Protein AF-A0A356ZB79-F1 (afdb_monomer)

pLDDT: mean 89.71, std 12.2, range [53.72, 98.69]

Nearest PDB structures (foldseek):
  2pic-assembly1_A  TM=6.737E-01  e=3.580E-04  Escherichia coli K-12
  2gae-assembly1_A  TM=6.331E-01  e=2.681E-04  Escherichia coli
  2ae0-assembly1_X  TM=6.181E-01  e=2.841E-04  Escherichia coli
  2pi8-assembly1_C  TM=6.907E-01  e=2.414E-03  Escherichia coli K-12
  2pi8-assembly1_D  TM=6.199E-01  e=5.426E-03  Escherichia coli K-12

Solvent-accessible surface area (backbone atoms only — not comparable to full-atom values): 10110 Å² total; per-residue (Å²): 116,71,71,60,54,55,52,53,50,52,53,53,52,52,53,51,52,51,52,52,52,50,53,51,48,54,58,62,74,64,55,75,77,77,76,76,76,80,72,77,79,79,82,64,91,68,79,86,78,54,63,44,78,47,75,52,68,67,18,43,35,38,47,41,63,43,56,82,86,54,79,58,32,56,67,72,42,79,85,52,80,50,28,23,24,27,31,21,59,39,35,46,90,79,74,32,43,61,76,43,33,62,62,53,71,70,42,52,42,37,38,80,63,62,45,81,51,98,92,37,76,40,45,56,35,31,30,38,31,47,40,62,49,65,54,74,87,46,71,93,23,83,72,30,36,34,35,41,56,44,57,54,43,75,66,36,49,52,50,25,59,70,64,41,73,45,75,44,40,37,32,38,72,45,76,66,126

Sequence (177 aa):
MLRRYVNSIAVVVISMLLVLGFILYLYYATQPSRKPAPSPPKQTGQKLNWYMQFSTKQQKSTAYTEEPGAPLAANGKPYYIGGVAVHPRIPLQDGGKATIPILPFGTIIYLDKPIPVQGRELSSMTVIDTGDVNYGLWPSHPYWFDIYWGSSNYYNNQAARSYGSHLVNYHWYEPWN

Radius of gyration: 30.5 Å; Cα contacts (8 Å, |Δi|>4): 296; chains: 1; bounding box: 64×36×96 Å

Structure (mmCIF, N/CA/C/O backbone):
data_AF-A0A356ZB79-F1
#
_entry.id   AF-A0A356ZB79-F1
#
loop_
_atom_site.group_PDB
_atom_site.id
_atom_site.type_symbol
_atom_site.label_atom_id
_atom_site.label_alt_id
_atom_site.label_comp_id
_atom_site.label_asym_id
_atom_site.label_entity_id
_atom_site.label_seq_id
_atom_site.pdbx_PDB_ins_code
_atom_site.Cartn_x
_atom_site.Cartn_y
_atom_site.Cartn_z
_atom_site.occupancy
_atom_site.B_iso_or_equiv
_atom_site.auth_seq_id
_atom_site.auth_comp_id
_atom_site.auth_asym_id
_atom_site.auth_atom_id
_atom_site.pdbx_PDB_model_num
ATOM 1 N N . MET A 1 1 ? -47.553 8.600 76.537 1.00 56.56 1 MET A N 1
ATOM 2 C CA . MET A 1 1 ? -46.694 7.806 75.623 1.00 56.56 1 MET A CA 1
ATOM 3 C C . MET A 1 1 ? -47.056 7.973 74.147 1.00 56.56 1 MET A C 1
ATOM 5 O O . MET A 1 1 ? -46.147 8.179 73.356 1.00 56.56 1 MET A O 1
ATOM 9 N N . LEU A 1 2 ? -48.342 7.970 73.772 1.00 56.03 2 LEU A N 1
ATOM 10 C CA . LEU A 1 2 ? -48.808 8.012 72.373 1.00 56.03 2 LEU A CA 1
ATOM 11 C C . LEU A 1 2 ? -48.260 9.188 71.527 1.00 56.03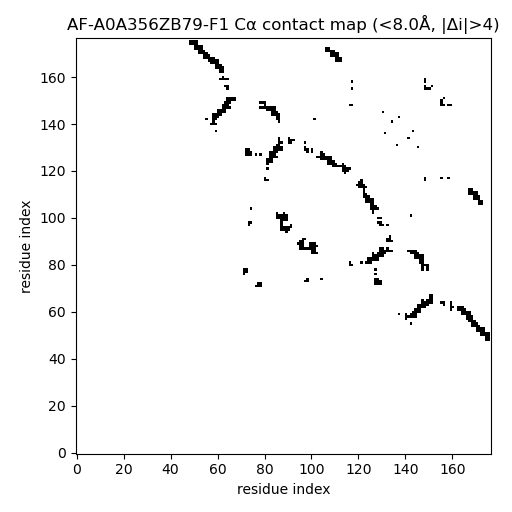 2 LEU A C 1
ATOM 13 O O . LEU A 1 2 ? -47.824 8.995 70.399 1.00 56.03 2 LEU A O 1
ATOM 17 N N . ARG A 1 3 ? -48.182 10.401 72.096 1.00 54.31 3 ARG A N 1
ATOM 18 C CA . ARG A 1 3 ? -47.725 11.622 71.395 1.00 54.31 3 ARG A CA 1
ATOM 19 C C . ARG A 1 3 ? -46.240 11.601 70.989 1.00 54.31 3 ARG A C 1
ATOM 21 O O . ARG A 1 3 ? -45.872 12.220 70.000 1.00 54.31 3 ARG A O 1
ATOM 28 N N . ARG A 1 4 ? -45.389 10.878 71.733 1.00 56.34 4 ARG A N 1
ATOM 29 C CA . ARG A 1 4 ? -43.960 10.720 71.396 1.00 56.34 4 ARG A CA 1
ATOM 30 C C . ARG A 1 4 ? -43.770 9.759 70.220 1.00 56.34 4 ARG A C 1
ATOM 32 O O . ARG A 1 4 ? -42.980 10.058 69.339 1.00 56.34 4 ARG A O 1
ATOM 39 N N . TYR A 1 5 ? -44.556 8.682 70.166 1.00 60.12 5 TYR A N 1
ATOM 40 C CA . TYR A 1 5 ? -44.547 7.729 69.050 1.00 60.12 5 TYR A CA 1
ATOM 41 C C . TYR A 1 5 ? -45.020 8.357 67.734 1.00 60.12 5 TYR A C 1
ATOM 43 O O . TYR A 1 5 ? -44.391 8.145 66.702 1.00 60.12 5 TYR A O 1
ATOM 51 N N . VAL A 1 6 ? -46.068 9.187 67.769 1.00 63.91 6 VAL A N 1
ATOM 52 C CA . VAL A 1 6 ? -46.561 9.899 66.574 1.00 63.91 6 VAL A CA 1
ATOM 53 C C . VAL A 1 6 ? -45.510 10.875 66.031 1.00 63.91 6 VAL A C 1
ATOM 55 O O . VAL A 1 6 ? -45.279 10.913 64.825 1.00 63.91 6 VAL A O 1
ATOM 58 N N . ASN A 1 7 ? -44.810 11.599 66.909 1.00 66.88 7 ASN A N 1
ATOM 59 C CA . ASN A 1 7 ? -43.736 12.505 66.497 1.00 66.88 7 ASN A CA 1
ATOM 60 C C . ASN A 1 7 ? -42.534 11.746 65.909 1.00 66.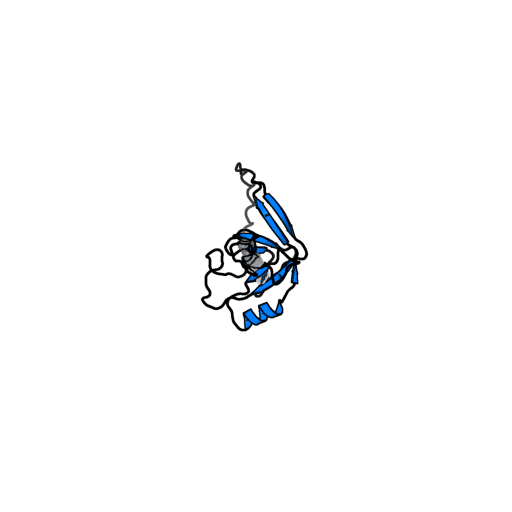88 7 ASN A C 1
ATOM 62 O O . ASN A 1 7 ? -41.962 12.192 64.919 1.00 66.88 7 ASN A O 1
ATOM 66 N N . SER A 1 8 ? -42.174 10.587 66.468 1.00 70.31 8 SER A N 1
ATOM 67 C CA . SER A 1 8 ? -41.103 9.742 65.924 1.00 70.31 8 SER A CA 1
ATOM 68 C C . SER A 1 8 ? -41.454 9.169 64.548 1.00 70.31 8 SER A C 1
ATOM 70 O O . SER A 1 8 ? -40.607 9.176 63.660 1.00 70.31 8 SER A O 1
ATOM 72 N N . ILE A 1 9 ? -42.702 8.740 64.336 1.00 78.44 9 ILE A N 1
ATOM 73 C CA . ILE A 1 9 ? -43.172 8.253 63.029 1.00 78.44 9 ILE A CA 1
ATOM 74 C C . ILE A 1 9 ? -43.166 9.389 61.998 1.00 78.44 9 ILE A C 1
ATOM 76 O O . ILE A 1 9 ? -42.679 9.200 60.886 1.00 78.44 9 ILE A O 1
ATOM 80 N N . ALA A 1 10 ? -43.633 10.583 62.372 1.00 78.94 10 ALA A N 1
ATOM 81 C CA . ALA A 1 10 ? -43.636 11.743 61.484 1.00 78.94 10 ALA A CA 1
ATOM 82 C C . ALA A 1 10 ? -42.220 12.136 61.030 1.00 78.94 10 ALA A C 1
ATOM 84 O O . ALA A 1 10 ? -42.006 12.398 59.848 1.00 78.94 10 ALA A O 1
ATOM 85 N N . VAL A 1 11 ? -41.238 12.116 61.939 1.00 82.88 11 VAL A N 1
ATOM 86 C CA . VAL A 1 11 ? -39.835 12.409 61.602 1.00 82.88 11 VAL A CA 1
ATOM 87 C C . VAL A 1 11 ? -39.273 11.371 60.630 1.00 82.88 11 VAL A C 1
ATOM 89 O O . VAL A 1 11 ? -38.668 11.752 59.633 1.00 82.88 11 VAL A O 1
ATOM 92 N N . VAL A 1 12 ? -39.528 10.078 60.855 1.00 87.50 12 VAL A N 1
ATOM 93 C CA . VAL A 1 12 ? -39.052 9.003 59.965 1.00 87.50 12 VAL A CA 1
ATOM 94 C C . VAL A 1 12 ? -39.645 9.133 58.559 1.00 87.50 12 VAL A C 1
ATOM 96 O O . VAL A 1 12 ? -38.916 9.014 57.574 1.00 87.50 12 VAL A O 1
ATOM 99 N N . VAL A 1 13 ? -40.941 9.439 58.449 1.00 88.81 13 VAL A N 1
ATOM 100 C CA . VAL A 1 13 ? -41.611 9.634 57.153 1.00 88.81 13 VAL A CA 1
ATOM 101 C C . VAL A 1 13 ? -41.040 10.845 56.411 1.00 88.81 13 VAL A C 1
ATOM 103 O O . VAL A 1 13 ? -40.750 10.751 55.220 1.00 88.81 13 VAL A O 1
ATOM 106 N N . ILE A 1 14 ? -40.812 11.963 57.105 1.00 90.88 14 ILE A N 1
ATOM 107 C CA . ILE A 1 14 ? -40.214 13.163 56.503 1.00 90.88 14 ILE A CA 1
ATOM 108 C C . ILE A 1 14 ? -38.785 12.875 56.027 1.00 90.88 14 ILE A C 1
ATOM 110 O O . ILE A 1 14 ? -38.428 13.237 54.906 1.00 90.88 14 ILE A O 1
ATOM 114 N N . SER A 1 15 ? -37.977 12.175 56.827 1.00 86.62 15 SER A N 1
ATOM 115 C CA . SER A 1 15 ? -36.622 11.778 56.433 1.00 86.62 15 SER A CA 1
ATOM 116 C C . SER A 1 15 ? -36.621 10.871 55.200 1.00 86.62 15 SER A C 1
ATOM 118 O O . SER A 1 15 ? -35.813 11.081 54.297 1.00 86.62 15 SER A O 1
ATOM 120 N N . MET A 1 16 ? -37.548 9.911 55.109 1.00 90.81 16 MET A N 1
ATOM 121 C CA . MET A 1 16 ? -37.680 9.046 53.931 1.00 90.81 16 MET A CA 1
ATOM 122 C C . MET A 1 16 ? -38.047 9.830 52.667 1.00 90.81 16 MET A C 1
ATOM 124 O O . MET A 1 16 ? -37.469 9.584 51.608 1.00 90.81 16 MET A O 1
ATOM 128 N N . LEU A 1 17 ? -38.957 10.802 52.768 1.00 93.19 17 LEU A N 1
ATOM 129 C CA . LEU A 1 17 ? -39.346 11.646 51.635 1.00 93.19 17 LEU A CA 1
ATOM 130 C C . LEU A 1 17 ? -38.197 12.538 51.153 1.00 93.19 17 LEU A C 1
ATOM 132 O O . LEU A 1 17 ? -38.015 12.699 49.947 1.00 93.19 17 LEU A O 1
ATOM 136 N N . LEU A 1 18 ? -37.388 13.073 52.072 1.00 92.69 18 LEU A N 1
ATOM 137 C CA . LEU A 1 18 ? -36.213 13.876 51.725 1.00 92.69 18 LEU A CA 1
ATOM 138 C C . LEU A 1 18 ? -35.140 13.044 51.014 1.00 92.69 18 LEU A C 1
ATOM 140 O O . LEU A 1 18 ? -34.590 13.488 50.007 1.00 92.69 18 LEU A O 1
ATOM 144 N N . VAL A 1 19 ? -34.883 11.821 51.486 1.00 93.81 19 VAL A N 1
ATOM 145 C CA . VAL A 1 19 ? -33.938 10.900 50.835 1.00 93.81 19 VAL A CA 1
ATOM 146 C C . VAL A 1 19 ? -34.436 10.508 49.444 1.00 93.81 19 VAL A C 1
ATOM 148 O O . VAL A 1 19 ? -33.666 10.552 48.486 1.00 93.81 19 VAL A O 1
ATOM 151 N N . LEU A 1 20 ? -35.725 10.191 49.299 1.00 93.69 20 LEU A N 1
ATOM 152 C CA . LEU A 1 20 ? -36.314 9.857 48.002 1.00 93.69 20 LEU A CA 1
ATOM 153 C C . LEU A 1 20 ? -36.236 11.036 47.021 1.00 93.69 20 LEU A C 1
ATOM 155 O O . LEU A 1 20 ? -35.853 10.852 45.866 1.00 93.69 20 LEU A O 1
ATOM 159 N N . GLY A 1 21 ? -36.546 12.249 47.486 1.00 93.25 21 GLY A N 1
ATOM 160 C CA . GLY A 1 21 ? -36.436 13.467 46.685 1.00 93.25 21 GLY A CA 1
ATOM 161 C C . GLY A 1 21 ? -35.004 13.732 46.218 1.00 93.25 21 GLY A C 1
ATOM 162 O O . GLY A 1 21 ? -34.787 14.073 45.056 1.00 93.25 21 GLY A O 1
ATOM 163 N N . PHE A 1 22 ? -34.018 13.503 47.088 1.00 91.25 22 PHE A N 1
ATOM 164 C CA . PHE A 1 22 ? -32.606 13.666 46.749 1.00 91.25 22 PHE A CA 1
ATOM 165 C C . PHE A 1 22 ? -32.123 12.632 45.719 1.00 91.25 22 PHE A C 1
ATOM 167 O O . PHE A 1 22 ? -31.433 12.991 44.765 1.00 91.25 22 PHE A O 1
ATOM 174 N N . ILE A 1 23 ? -32.540 11.368 45.846 1.00 90.56 23 ILE A N 1
ATOM 175 C CA . ILE A 1 23 ? -32.226 10.311 44.868 1.00 90.56 23 ILE A CA 1
ATOM 176 C C . ILE A 1 23 ? -32.828 10.641 43.496 1.00 90.56 23 ILE A C 1
ATOM 178 O O . ILE A 1 23 ? -32.144 10.522 42.479 1.00 90.56 23 ILE A O 1
ATOM 182 N N . LEU A 1 24 ? -34.082 11.100 43.457 1.00 89.25 24 LEU A N 1
ATOM 183 C CA . LEU A 1 24 ? -34.737 11.508 42.212 1.00 89.25 24 LEU A CA 1
ATOM 184 C C . LEU A 1 24 ? -34.029 12.703 41.566 1.00 89.25 24 LEU A C 1
ATOM 186 O O . LEU A 1 24 ? -33.800 12.694 40.359 1.00 89.25 24 LEU A O 1
ATOM 190 N N . TYR A 1 25 ? -33.625 13.697 42.357 1.00 87.62 25 TYR A N 1
ATOM 191 C CA . TYR A 1 25 ? -32.863 14.840 41.860 1.00 87.62 25 TYR A CA 1
ATOM 192 C C . TYR A 1 25 ? -31.546 14.409 41.197 1.00 87.62 25 TYR A C 1
ATOM 194 O O . TYR A 1 25 ? -31.270 14.813 40.068 1.00 87.62 25 TYR A O 1
ATOM 202 N N . LEU A 1 26 ? -30.770 13.537 41.848 1.00 87.50 26 LEU A N 1
ATOM 203 C CA . LEU A 1 26 ? -29.526 13.010 41.279 1.00 87.50 26 LEU A CA 1
ATOM 204 C C . LEU A 1 26 ? -29.769 12.198 40.001 1.00 87.50 26 LEU A C 1
ATOM 206 O O . LEU A 1 26 ? -28.999 12.313 39.047 1.00 87.50 26 LEU A O 1
ATOM 210 N N . TYR A 1 27 ? -30.852 11.420 39.951 1.00 84.25 27 TYR A N 1
ATOM 211 C CA . TYR A 1 27 ? -31.222 10.646 38.767 1.00 84.25 27 TYR A CA 1
ATOM 212 C C . TYR A 1 27 ? -31.543 11.542 37.563 1.00 84.25 27 TYR A C 1
ATOM 214 O O . TYR A 1 27 ? -31.092 11.263 36.455 1.00 84.25 27 TYR A O 1
ATOM 222 N N . TYR A 1 28 ? -32.276 12.641 37.762 1.00 81.12 28 TYR A N 1
ATOM 223 C CA . TYR A 1 28 ? -32.610 13.565 36.674 1.00 81.12 28 TYR A CA 1
ATOM 224 C C . TYR A 1 28 ? -31.450 14.490 36.285 1.00 81.12 28 TYR A C 1
ATOM 226 O O . TYR A 1 28 ? -31.283 14.774 35.102 1.00 81.12 28 TYR A O 1
ATOM 234 N N . ALA A 1 29 ? -30.623 14.924 37.241 1.00 76.00 29 ALA A N 1
ATOM 235 C CA . ALA A 1 29 ? -29.483 15.806 36.978 1.00 76.00 29 ALA A CA 1
ATOM 236 C C . ALA A 1 29 ? -28.340 15.115 36.211 1.00 76.00 29 ALA A C 1
ATOM 238 O O . ALA A 1 29 ? -27.537 15.786 35.569 1.00 76.00 29 ALA A O 1
ATOM 239 N N . THR A 1 30 ? -28.264 13.782 36.267 1.00 72.62 30 THR A N 1
ATOM 240 C CA . THR A 1 30 ? -27.223 12.985 35.595 1.00 72.62 30 THR A CA 1
ATOM 241 C C . THR A 1 30 ? -27.664 12.399 34.256 1.00 72.62 30 THR A C 1
ATOM 243 O O . THR A 1 30 ? -26.865 11.739 33.592 1.00 72.62 30 THR A O 1
ATOM 246 N N . GLN A 1 31 ? -28.903 12.653 33.818 1.00 68.38 31 GLN A N 1
ATOM 247 C CA . GLN A 1 31 ? -29.342 12.259 32.481 1.00 68.38 31 GLN A CA 1
ATOM 248 C C . GLN A 1 31 ? -28.512 13.034 31.445 1.00 68.38 31 GLN A C 1
ATOM 250 O O . GLN A 1 31 ? -28.575 14.266 31.410 1.00 68.38 31 GLN A O 1
ATOM 255 N N . PRO A 1 32 ? -27.729 12.354 30.590 1.00 64.94 32 PRO A N 1
ATOM 256 C CA . PRO A 1 32 ? -26.994 13.027 29.533 1.00 64.94 32 PRO A CA 1
ATOM 257 C C . PRO A 1 32 ? -27.994 13.732 28.615 1.00 64.94 32 PRO A C 1
ATOM 259 O O . PRO A 1 32 ? -28.957 13.118 28.149 1.00 64.94 32 PRO A O 1
ATOM 262 N N . SER A 1 33 ? -27.772 15.025 28.359 1.00 67.94 33 SER A N 1
ATOM 263 C CA . SER A 1 33 ? -28.582 15.806 27.422 1.00 67.94 33 SER A CA 1
ATOM 264 C C . SER A 1 33 ? -28.785 15.014 26.133 1.00 67.94 33 SER A C 1
ATOM 266 O O . SER A 1 33 ? -27.818 14.556 25.516 1.00 67.94 33 SER A O 1
ATOM 268 N N . ARG A 1 34 ? -30.050 14.827 25.730 1.00 62.34 34 ARG A N 1
ATOM 269 C CA . ARG A 1 34 ? -30.383 14.161 24.467 1.00 62.34 34 ARG A CA 1
ATOM 270 C C . ARG A 1 34 ? -29.610 14.855 23.351 1.00 62.34 34 ARG A C 1
ATOM 272 O O . ARG A 1 34 ? -29.711 16.073 23.205 1.00 62.34 34 ARG A O 1
ATOM 279 N N . LYS A 1 35 ? -28.828 14.082 22.587 1.00 53.72 35 LYS A N 1
ATOM 280 C CA . LYS A 1 35 ? -28.150 14.598 21.394 1.00 53.72 35 LYS A CA 1
ATOM 281 C C . LYS A 1 35 ? -29.200 15.318 20.536 1.00 53.72 35 LYS A C 1
ATOM 283 O O . LYS A 1 35 ? -30.273 14.739 20.333 1.00 53.72 35 LYS A O 1
ATOM 288 N N . PRO A 1 36 ? -28.937 16.553 20.073 1.00 68.69 36 PRO A N 1
ATOM 289 C CA . PRO A 1 36 ? -29.843 17.241 19.167 1.00 68.69 36 PRO A CA 1
ATOM 290 C C . PRO A 1 36 ? -30.175 16.321 17.995 1.00 68.69 36 PRO A C 1
ATOM 292 O O . PRO A 1 36 ? -29.292 15.614 17.498 1.00 68.69 36 PRO A O 1
ATOM 295 N N . ALA A 1 37 ? -31.440 16.310 17.575 1.00 73.88 37 ALA A N 1
ATOM 296 C CA . ALA A 1 37 ? -31.813 15.612 16.356 1.00 73.88 37 ALA A CA 1
ATOM 297 C C . ALA A 1 37 ? -30.934 16.137 15.205 1.00 73.88 37 ALA A C 1
ATOM 299 O O . ALA A 1 37 ? -30.719 17.352 15.129 1.00 73.88 37 ALA A O 1
ATOM 300 N N . PRO A 1 38 ? -30.388 15.261 14.344 1.00 66.38 38 PRO A N 1
ATOM 301 C CA . PRO A 1 38 ? -29.609 15.711 13.206 1.00 66.38 38 PRO A CA 1
ATOM 302 C C . PRO A 1 38 ? -30.474 16.641 12.358 1.00 66.38 38 PRO A C 1
ATOM 304 O O . PRO A 1 38 ? -31.563 16.264 11.924 1.00 66.38 38 PRO A O 1
ATOM 307 N N . SER A 1 39 ? -30.004 17.873 12.160 1.00 67.00 39 SER A N 1
ATOM 308 C CA . SER A 1 39 ? -30.642 18.813 11.245 1.00 67.00 39 SER A CA 1
ATOM 309 C C . SER A 1 39 ? -30.756 18.159 9.864 1.00 67.00 39 SER A C 1
ATOM 311 O O . SER A 1 39 ? -29.792 17.515 9.435 1.00 67.00 39 SER A O 1
ATOM 313 N N . PRO A 1 40 ? -31.886 18.313 9.147 1.00 68.31 40 PRO A N 1
ATOM 314 C CA . PRO A 1 40 ? -31.985 17.827 7.779 1.00 68.31 40 PRO A CA 1
ATOM 315 C C . PRO A 1 40 ? -30.828 18.416 6.958 1.00 68.31 40 PRO A C 1
ATOM 317 O O . PRO A 1 40 ? -30.520 19.605 7.115 1.00 68.31 40 PRO A O 1
ATOM 320 N N . PRO A 1 41 ? -30.141 17.601 6.138 1.00 61.41 41 PRO A N 1
ATOM 321 C CA . PRO A 1 41 ? -28.993 18.067 5.380 1.00 61.41 41 PRO A CA 1
ATOM 322 C C . PRO A 1 41 ? -29.421 19.262 4.532 1.00 61.41 41 PRO A C 1
ATOM 324 O O . PRO A 1 41 ? -30.371 19.176 3.753 1.00 61.41 41 PRO A O 1
ATOM 327 N N . LYS A 1 42 ? -28.729 20.396 4.700 1.00 58.50 42 LYS A N 1
ATOM 328 C CA . LYS A 1 42 ? -28.842 21.518 3.768 1.00 58.50 42 LYS A CA 1
ATOM 329 C C . LYS A 1 42 ? -28.503 20.963 2.389 1.00 58.50 42 LYS A C 1
ATOM 331 O O . LYS A 1 42 ? -27.345 20.647 2.137 1.00 58.50 42 LYS A O 1
ATOM 336 N N . GLN A 1 43 ? -29.499 20.851 1.515 1.00 54.38 43 GLN A N 1
ATOM 337 C CA . GLN A 1 43 ? -29.284 20.656 0.086 1.00 54.38 43 GLN A CA 1
ATOM 338 C C . GLN A 1 43 ? -28.681 21.951 -0.465 1.00 54.38 43 GLN A C 1
ATOM 340 O O . GLN A 1 43 ? -29.353 22.785 -1.064 1.00 54.38 43 GLN A O 1
ATOM 345 N N . THR A 1 44 ? -27.399 22.176 -0.193 1.00 55.84 44 THR A N 1
ATOM 346 C CA . THR A 1 44 ? -26.579 23.001 -1.069 1.00 55.84 44 THR A CA 1
ATOM 347 C C . THR A 1 44 ? -26.585 22.309 -2.426 1.00 55.84 44 THR A C 1
ATOM 349 O O . THR A 1 44 ? -26.527 21.083 -2.480 1.00 55.84 44 THR A O 1
ATOM 352 N N . GLY A 1 45 ? -26.702 23.069 -3.517 1.00 57.66 45 GLY A N 1
ATOM 353 C CA . GLY A 1 45 ? -26.608 22.564 -4.889 1.00 57.66 45 GLY A CA 1
ATOM 354 C C . GLY A 1 45 ? -25.216 21.999 -5.184 1.00 57.66 45 GLY A C 1
ATOM 355 O O . GLY A 1 45 ? -24.459 22.571 -5.962 1.00 57.66 45 GLY A O 1
ATOM 356 N N . GLN A 1 46 ? -24.848 20.914 -4.503 1.00 61.19 46 GLN A N 1
ATOM 357 C CA . GLN A 1 46 ? -23.631 20.160 -4.714 1.00 61.19 46 GLN A CA 1
ATOM 358 C C . GLN A 1 46 ? -23.709 19.600 -6.123 1.00 61.19 46 GLN A C 1
ATOM 360 O O . GLN A 1 46 ? -24.554 18.762 -6.436 1.00 61.19 46 GLN A O 1
ATOM 365 N N . LYS A 1 47 ? -22.823 20.103 -6.980 1.00 69.62 47 LYS A N 1
ATOM 366 C CA . LYS A 1 47 ? -22.540 19.512 -8.280 1.00 69.62 47 LYS A CA 1
ATOM 367 C C . LYS A 1 47 ? -22.293 18.016 -8.061 1.00 69.62 47 LYS A C 1
ATOM 369 O O . LYS A 1 47 ? -21.381 17.650 -7.321 1.00 69.62 47 LYS A O 1
ATOM 374 N N . LEU A 1 48 ? -23.149 17.177 -8.642 1.00 75.31 48 LEU A N 1
ATOM 375 C CA . LEU A 1 48 ? -22.983 15.728 -8.607 1.00 75.31 48 LEU A CA 1
ATOM 376 C C . LEU A 1 48 ? -21.675 15.395 -9.329 1.00 75.31 48 LEU A C 1
ATOM 378 O O . LEU A 1 48 ? -21.548 15.645 -10.528 1.00 75.31 48 LEU A O 1
ATOM 382 N N . ASN A 1 49 ? -20.707 14.867 -8.586 1.00 83.94 49 ASN A N 1
ATOM 383 C CA . ASN A 1 49 ? -19.483 14.319 -9.151 1.00 83.94 49 ASN A CA 1
ATOM 384 C C . ASN A 1 49 ? -19.697 12.816 -9.325 1.00 83.94 49 ASN A C 1
ATOM 386 O O . ASN A 1 49 ? -19.939 12.105 -8.349 1.00 83.94 49 ASN A O 1
ATOM 390 N N . TRP A 1 50 ? -19.648 12.352 -10.569 1.00 89.19 50 TRP A N 1
ATOM 391 C CA . TRP A 1 50 ? -19.743 10.934 -10.890 1.00 89.19 50 TRP A CA 1
ATOM 392 C C . TRP A 1 50 ? -18.384 10.266 -10.701 1.00 89.19 50 TRP A C 1
ATOM 394 O O . TRP A 1 50 ? -17.345 10.860 -10.990 1.00 89.19 50 TRP A O 1
ATOM 404 N N . TYR A 1 51 ? -18.400 9.027 -10.222 1.00 93.38 51 TYR A N 1
ATOM 405 C CA . TYR A 1 51 ? -17.208 8.211 -10.028 1.00 93.38 51 TYR A CA 1
ATOM 406 C C . TYR A 1 51 ? -17.434 6.828 -10.632 1.00 93.38 51 TYR A C 1
ATOM 408 O O . TYR A 1 51 ? -18.535 6.283 -10.542 1.00 93.38 51 TYR A O 1
ATOM 416 N N . MET A 1 52 ? -16.385 6.248 -11.211 1.00 94.56 52 MET A N 1
ATOM 417 C CA . MET A 1 52 ? -16.344 4.829 -11.556 1.00 94.56 52 MET A CA 1
ATOM 418 C C . MET A 1 52 ? -15.770 4.040 -10.405 1.00 94.56 52 MET A C 1
ATOM 420 O O . MET A 1 52 ? -14.723 4.407 -9.877 1.00 94.56 52 MET A O 1
ATOM 424 N N . GLN A 1 53 ? -16.412 2.924 -10.082 1.00 96.75 53 GLN A N 1
ATOM 425 C CA . GLN A 1 53 ? -15.808 1.909 -9.240 1.00 96.75 53 GLN A CA 1
ATOM 426 C C . GLN A 1 53 ? -15.078 0.895 -10.117 1.00 96.75 53 GLN A C 1
ATOM 428 O O . GLN A 1 53 ? -15.687 0.222 -10.950 1.00 96.75 53 GLN A O 1
ATOM 433 N N . PHE A 1 54 ? -13.786 0.740 -9.873 1.00 97.50 54 PHE A N 1
ATOM 434 C CA . PHE A 1 54 ? -12.987 -0.348 -10.416 1.00 97.50 54 PHE A CA 1
ATOM 435 C C . PHE A 1 54 ? -12.783 -1.398 -9.337 1.00 97.50 54 PHE A C 1
ATOM 437 O O . PHE A 1 54 ? -12.732 -1.077 -8.152 1.00 97.50 54 PHE A O 1
ATOM 444 N N . SER A 1 55 ? -12.676 -2.663 -9.729 1.00 97.88 55 SER A N 1
ATOM 445 C CA . SER A 1 55 ? -12.435 -3.744 -8.778 1.00 97.88 55 SER A CA 1
ATOM 446 C C . SER A 1 55 ? -11.516 -4.795 -9.362 1.00 97.88 55 SER A C 1
ATOM 448 O O . SER A 1 55 ? -11.487 -5.024 -10.571 1.00 97.88 55 SER A O 1
ATOM 450 N N . THR A 1 56 ? -10.780 -5.448 -8.476 1.00 97.81 56 THR A N 1
ATOM 451 C CA . THR A 1 56 ? -9.898 -6.553 -8.806 1.00 97.81 56 THR A CA 1
ATOM 452 C C . THR A 1 56 ? -10.055 -7.666 -7.780 1.00 97.81 56 THR A C 1
ATOM 454 O O . THR A 1 56 ? -10.455 -7.448 -6.632 1.00 97.81 56 THR A O 1
ATOM 457 N N . LYS A 1 57 ? -9.789 -8.893 -8.218 1.00 98.06 57 LYS A N 1
ATOM 458 C CA . LYS A 1 57 ? -9.957 -10.103 -7.416 1.00 98.06 57 LYS A CA 1
ATOM 459 C C . LYS A 1 57 ? -8.671 -10.904 -7.411 1.00 98.06 57 LYS A C 1
ATOM 461 O O . LYS A 1 57 ? -7.930 -10.890 -8.392 1.00 98.06 57 LYS A O 1
ATOM 466 N N . GLN A 1 58 ? -8.451 -11.625 -6.316 1.00 97.69 58 GLN A N 1
ATOM 467 C CA . GLN A 1 58 ? -7.332 -12.546 -6.133 1.00 97.69 58 GLN A CA 1
ATOM 468 C C . GLN A 1 58 ? -5.983 -11.898 -6.473 1.00 97.69 58 GLN A C 1
ATOM 470 O O . GLN A 1 58 ? -5.155 -12.483 -7.167 1.00 97.69 58 GLN A O 1
ATOM 475 N N . GLN A 1 59 ? -5.768 -10.672 -6.005 1.00 98.19 59 GLN A N 1
ATO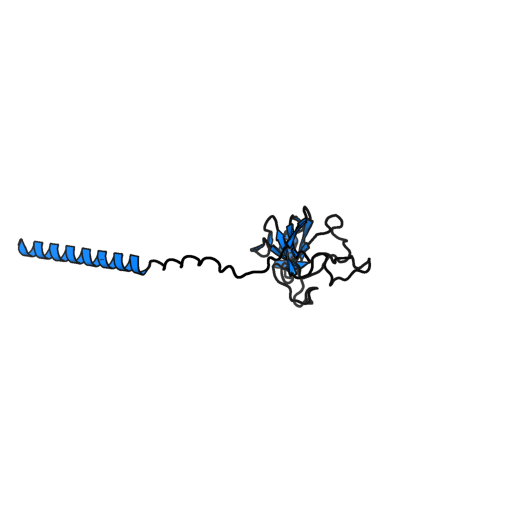M 476 C CA . GLN A 1 59 ? -4.481 -9.999 -6.135 1.00 98.19 59 GLN A CA 1
ATOM 477 C C . GLN A 1 59 ? -3.593 -10.342 -4.958 1.00 98.19 59 GLN A C 1
ATOM 479 O O . GLN A 1 59 ? -4.082 -10.605 -3.860 1.00 98.19 59 GLN A O 1
ATOM 484 N N . LYS A 1 60 ? -2.283 -10.356 -5.186 1.00 98.06 60 LYS A N 1
ATOM 485 C CA . LYS A 1 60 ? -1.332 -10.574 -4.107 1.00 98.06 60 LYS A CA 1
ATOM 486 C C . LYS A 1 60 ? -1.253 -9.327 -3.233 1.00 98.06 60 LYS A C 1
ATOM 488 O O . LYS A 1 60 ? -1.206 -8.211 -3.735 1.00 98.06 60 LYS A O 1
ATOM 493 N N . SER A 1 61 ? -1.212 -9.539 -1.928 1.00 98.00 61 SER A N 1
ATOM 494 C CA . SER A 1 61 ? -0.840 -8.528 -0.951 1.00 98.00 61 SER A CA 1
ATOM 495 C C . SER A 1 61 ? 0.315 -9.051 -0.114 1.00 98.00 61 SER A C 1
ATOM 497 O O . SER A 1 61 ? 0.289 -10.211 0.310 1.00 98.00 61 SER A O 1
ATOM 499 N N . THR A 1 62 ? 1.317 -8.208 0.101 1.00 97.94 62 THR A N 1
ATOM 500 C CA . THR A 1 62 ? 2.497 -8.495 0.929 1.00 97.94 62 THR A CA 1
ATOM 501 C C . THR A 1 62 ? 2.702 -7.402 1.978 1.00 97.94 62 THR A C 1
ATOM 503 O O . THR A 1 62 ? 1.866 -6.504 2.124 1.00 97.94 62 THR A O 1
ATOM 506 N N . ALA A 1 63 ? 3.769 -7.529 2.760 1.00 97.62 63 ALA A N 1
ATOM 507 C CA . ALA A 1 63 ? 4.169 -6.553 3.756 1.00 97.62 63 ALA A CA 1
ATOM 508 C C . ALA A 1 63 ? 5.651 -6.197 3.608 1.00 97.62 63 ALA A C 1
ATOM 510 O O . ALA A 1 63 ? 6.491 -7.093 3.484 1.00 97.62 63 ALA A O 1
ATOM 511 N N . TYR A 1 64 ? 5.969 -4.912 3.757 1.00 97.25 64 TYR A N 1
ATOM 512 C CA . TYR A 1 64 ? 7.338 -4.408 3.801 1.00 97.25 64 TYR A CA 1
ATOM 513 C C . TYR A 1 64 ? 7.559 -3.445 4.966 1.00 97.25 64 TYR A C 1
ATOM 515 O O . TYR A 1 64 ? 6.627 -2.917 5.580 1.00 97.25 64 TYR A O 1
ATOM 523 N N . THR A 1 65 ? 8.829 -3.223 5.269 1.00 97.00 65 THR A N 1
ATOM 524 C CA . THR A 1 65 ? 9.312 -2.229 6.226 1.00 97.00 65 THR A CA 1
ATOM 525 C C . THR A 1 65 ? 10.373 -1.378 5.547 1.00 97.00 65 THR A C 1
ATOM 527 O O . THR A 1 65 ? 10.986 -1.811 4.575 1.00 97.00 65 THR A O 1
ATOM 530 N N . GLU A 1 66 ? 10.612 -0.186 6.084 1.00 95.88 66 GLU A N 1
ATOM 531 C CA . GLU A 1 66 ? 11.661 0.713 5.593 1.00 95.88 66 GLU A CA 1
ATOM 532 C C . GLU A 1 66 ? 12.647 1.043 6.693 1.00 95.88 6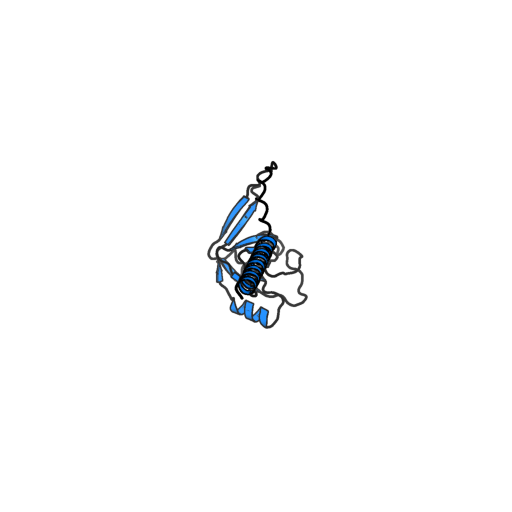6 GLU A C 1
ATOM 534 O O . GLU A 1 66 ? 12.259 1.232 7.847 1.00 95.88 66 GLU A O 1
ATOM 539 N N . GLU A 1 67 ? 13.923 1.155 6.347 1.00 93.88 67 GLU A N 1
ATOM 540 C CA . GLU A 1 67 ? 14.952 1.479 7.330 1.00 93.88 67 GLU A CA 1
ATOM 541 C C . GLU A 1 67 ? 14.666 2.820 8.035 1.00 93.88 67 GLU A C 1
ATOM 543 O O . GLU A 1 67 ? 14.122 3.756 7.436 1.00 93.88 67 GLU A O 1
ATOM 548 N N . PRO A 1 68 ? 15.018 2.966 9.324 1.00 91.06 68 PRO A N 1
ATOM 549 C CA . PRO A 1 68 ? 14.955 4.260 9.988 1.00 91.06 68 PRO A CA 1
ATOM 550 C C . PRO A 1 68 ? 15.758 5.316 9.212 1.00 91.06 68 PRO A C 1
ATOM 552 O O . PRO A 1 68 ? 16.952 5.154 8.976 1.00 91.06 68 PRO A O 1
ATOM 555 N N . GLY A 1 69 ? 15.102 6.413 8.825 1.00 89.31 69 GLY A N 1
ATOM 556 C CA . GLY A 1 69 ? 15.723 7.454 7.999 1.00 89.31 69 GLY A CA 1
ATOM 557 C C . GLY A 1 69 ? 15.758 7.145 6.498 1.00 89.31 69 GLY A C 1
ATOM 558 O O . GLY A 1 69 ? 16.461 7.842 5.768 1.00 89.31 69 GLY A O 1
ATOM 559 N N . ALA A 1 70 ? 15.007 6.139 6.035 1.00 90.88 70 ALA A N 1
ATOM 560 C CA . ALA A 1 70 ? 14.801 5.887 4.615 1.00 90.88 70 ALA A CA 1
ATOM 561 C C . ALA A 1 70 ? 14.327 7.153 3.870 1.00 90.88 70 ALA A C 1
ATOM 563 O O . ALA A 1 70 ? 13.680 8.027 4.468 1.00 90.88 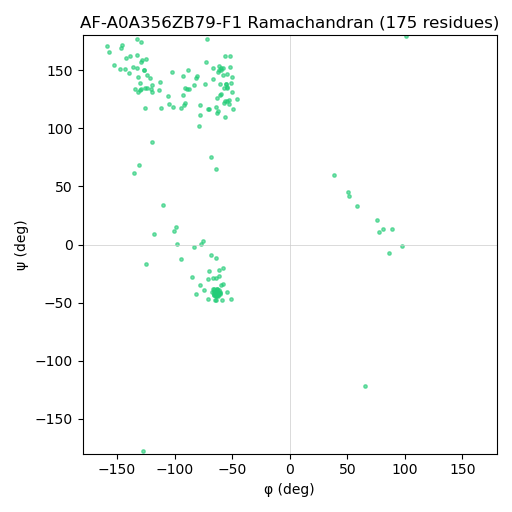70 ALA A O 1
ATOM 564 N N . PRO A 1 71 ? 14.628 7.260 2.561 1.00 93.62 71 PRO A N 1
ATOM 565 C CA . PRO A 1 71 ? 14.075 8.304 1.710 1.00 93.62 71 PRO A CA 1
ATOM 566 C C . PRO A 1 71 ? 12.548 8.372 1.793 1.00 93.62 71 PRO A C 1
ATOM 568 O O . PRO A 1 71 ? 11.882 7.432 2.218 1.00 93.62 71 PRO A O 1
ATOM 571 N N . LEU A 1 72 ? 11.980 9.494 1.357 1.00 96.12 72 LEU A N 1
ATOM 572 C CA . LEU A 1 72 ? 10.528 9.620 1.232 1.00 96.12 72 LEU A CA 1
ATOM 573 C C . LEU A 1 72 ? 9.985 8.566 0.255 1.00 96.12 72 LEU A C 1
ATOM 575 O O . LEU A 1 72 ? 10.680 8.183 -0.688 1.00 96.12 72 LEU A O 1
ATOM 579 N N . ALA A 1 73 ? 8.728 8.164 0.457 1.00 96.62 73 ALA A N 1
ATOM 580 C CA . ALA A 1 73 ? 8.007 7.312 -0.484 1.00 96.62 73 ALA A CA 1
ATOM 581 C C . ALA A 1 73 ? 7.975 7.951 -1.881 1.00 96.62 73 ALA A C 1
ATOM 583 O O . ALA A 1 73 ? 8.152 9.167 -2.020 1.00 96.62 73 ALA A O 1
ATOM 584 N N . ALA A 1 74 ? 7.685 7.175 -2.926 1.00 96.69 74 ALA A N 1
ATOM 585 C CA . ALA A 1 74 ? 7.686 7.662 -4.306 1.00 96.69 74 ALA A CA 1
ATOM 586 C C . ALA A 1 74 ? 6.724 8.845 -4.560 1.00 96.69 74 ALA A C 1
ATOM 588 O O . ALA A 1 74 ? 6.934 9.614 -5.500 1.00 96.69 74 ALA A O 1
ATOM 589 N N . ASN A 1 75 ? 5.712 9.056 -3.709 1.00 96.25 75 ASN A N 1
ATOM 590 C CA . ASN A 1 75 ? 4.860 10.252 -3.738 1.00 96.25 75 ASN A CA 1
ATOM 591 C C . ASN A 1 75 ? 5.498 11.524 -3.133 1.00 96.25 75 ASN A C 1
ATOM 593 O O . ASN A 1 75 ? 4.837 12.565 -3.066 1.00 96.25 75 ASN A O 1
ATOM 597 N N . GLY A 1 76 ? 6.737 11.446 -2.645 1.00 96.06 76 GLY A N 1
ATOM 598 C CA . GLY A 1 76 ? 7.473 12.534 -2.006 1.00 96.06 76 GLY A CA 1
ATOM 599 C C . GLY A 1 76 ? 7.040 12.851 -0.572 1.00 96.06 76 GLY A C 1
ATOM 600 O O . GLY A 1 76 ? 7.272 13.968 -0.113 1.00 96.06 76 GLY A O 1
ATOM 601 N N . LYS A 1 77 ? 6.384 11.927 0.143 1.00 96.19 77 LYS A N 1
ATOM 602 C CA . LYS A 1 77 ? 5.923 12.115 1.532 1.00 96.19 77 LYS A CA 1
ATOM 603 C C . LYS A 1 77 ? 6.459 11.021 2.470 1.00 96.19 77 LYS A C 1
ATOM 605 O O . LYS A 1 77 ? 6.845 9.951 2.003 1.00 96.19 77 LYS A O 1
ATOM 610 N N . PRO A 1 78 ? 6.485 11.265 3.796 1.00 96.56 78 PRO A N 1
ATOM 611 C CA . PRO A 1 78 ? 6.864 10.240 4.764 1.00 96.56 78 PRO A CA 1
ATOM 612 C C . PRO A 1 78 ? 5.904 9.044 4.758 1.00 96.56 78 PRO A C 1
ATOM 614 O O . PRO A 1 78 ? 4.696 9.210 4.561 1.00 96.56 78 PRO A O 1
ATOM 617 N N . TYR A 1 79 ? 6.436 7.857 5.045 1.00 97.00 79 TYR A N 1
ATOM 618 C CA . TYR A 1 79 ? 5.642 6.644 5.224 1.00 97.00 79 TYR A CA 1
ATOM 619 C C . TYR A 1 79 ? 4.754 6.704 6.470 1.00 97.00 79 TYR A C 1
ATOM 621 O O . TYR A 1 79 ? 5.090 7.332 7.477 1.00 97.00 79 TYR A O 1
ATOM 629 N N . TYR A 1 80 ? 3.629 5.994 6.426 1.00 95.44 80 TYR A N 1
ATOM 630 C CA . TYR A 1 80 ? 2.710 5.846 7.552 1.00 95.44 80 TYR A CA 1
ATOM 631 C C . TYR A 1 80 ? 1.937 4.527 7.462 1.00 95.44 80 TYR A C 1
ATOM 633 O O . TYR A 1 80 ? 1.726 3.987 6.377 1.00 95.44 80 TYR A O 1
ATOM 641 N N . ILE A 1 81 ? 1.494 4.011 8.612 1.00 95.94 81 ILE A N 1
ATOM 642 C CA . ILE A 1 81 ? 0.668 2.796 8.672 1.00 95.94 81 ILE A CA 1
ATOM 643 C C . ILE A 1 81 ? -0.663 3.037 7.952 1.00 95.94 81 ILE A C 1
ATOM 645 O O . ILE A 1 81 ? -1.378 3.985 8.276 1.00 95.94 81 ILE A O 1
ATOM 649 N N . GLY A 1 82 ? -0.990 2.163 6.999 1.00 96.38 82 GLY A N 1
ATOM 650 C CA . GLY A 1 82 ? -2.115 2.330 6.072 1.00 96.38 82 GLY A CA 1
ATOM 651 C C . GLY A 1 82 ? -1.712 2.893 4.707 1.00 96.38 82 GLY A C 1
ATOM 652 O O . GLY A 1 82 ? -2.568 3.036 3.839 1.00 96.38 82 GLY A O 1
ATOM 653 N N . GLY A 1 83 ? -0.427 3.191 4.504 1.00 97.94 83 GLY A N 1
ATOM 654 C CA . GLY A 1 83 ? 0.158 3.395 3.186 1.00 97.94 83 GLY A CA 1
ATOM 655 C C . GLY A 1 83 ? 0.494 2.069 2.499 1.00 97.94 83 GLY A C 1
ATOM 656 O O . GLY A 1 83 ? 0.905 1.112 3.161 1.00 97.94 83 GLY A O 1
ATOM 657 N N . VAL A 1 84 ? 0.330 2.027 1.176 1.00 98.50 84 VAL A N 1
ATOM 658 C CA . VAL A 1 84 ? 0.735 0.893 0.336 1.00 98.50 84 VAL A CA 1
ATOM 659 C C . VAL A 1 84 ? 1.627 1.323 -0.824 1.00 98.50 84 VAL A C 1
ATOM 661 O O . VAL A 1 84 ? 1.480 2.428 -1.365 1.00 98.50 84 VAL A O 1
ATOM 664 N N . ALA A 1 85 ? 2.506 0.410 -1.223 1.00 98.44 85 ALA A N 1
ATOM 665 C CA . ALA A 1 85 ? 3.203 0.439 -2.494 1.00 98.44 85 ALA A CA 1
ATOM 666 C C . ALA A 1 85 ? 2.423 -0.371 -3.534 1.00 98.44 85 ALA A C 1
ATOM 668 O O . ALA A 1 85 ? 1.822 -1.395 -3.215 1.00 98.44 85 ALA A O 1
ATOM 669 N N . VAL A 1 86 ? 2.437 0.075 -4.784 1.00 98.50 86 VAL A N 1
ATOM 670 C CA . VAL A 1 86 ? 1.879 -0.666 -5.927 1.00 98.50 86 VAL A CA 1
ATOM 671 C C . VAL A 1 86 ? 2.907 -0.731 -7.047 1.00 98.50 86 VAL A C 1
ATOM 673 O O . VAL A 1 86 ? 3.955 -0.092 -6.990 1.00 98.50 86 VAL A O 1
ATOM 676 N N . HIS A 1 87 ? 2.611 -1.468 -8.103 1.00 98.00 87 HIS A N 1
ATOM 677 C CA . HIS A 1 87 ? 3.427 -1.413 -9.306 1.00 98.00 87 HIS A CA 1
ATOM 678 C C . HIS A 1 87 ? 3.449 -0.010 -9.956 1.00 98.00 87 HIS A C 1
ATOM 680 O O . HIS A 1 87 ? 2.450 0.718 -9.893 1.00 98.00 87 HIS A O 1
ATOM 686 N N . PRO A 1 88 ? 4.539 0.385 -10.645 1.00 97.50 88 PRO A N 1
ATOM 687 C CA . PRO A 1 88 ? 4.491 1.506 -11.584 1.00 97.50 88 PRO A CA 1
ATOM 688 C C . PRO A 1 88 ? 3.507 1.189 -12.716 1.00 97.50 88 PRO A C 1
ATOM 690 O O . PRO A 1 88 ? 3.301 0.035 -13.030 1.00 97.50 88 PRO A O 1
ATOM 693 N N . ARG A 1 89 ? 2.906 2.180 -13.374 1.00 96.25 89 ARG A N 1
ATOM 694 C CA . ARG A 1 89 ? 1.933 1.972 -14.466 1.00 96.25 89 ARG A CA 1
ATOM 695 C C . ARG A 1 89 ? 2.516 1.191 -15.641 1.00 96.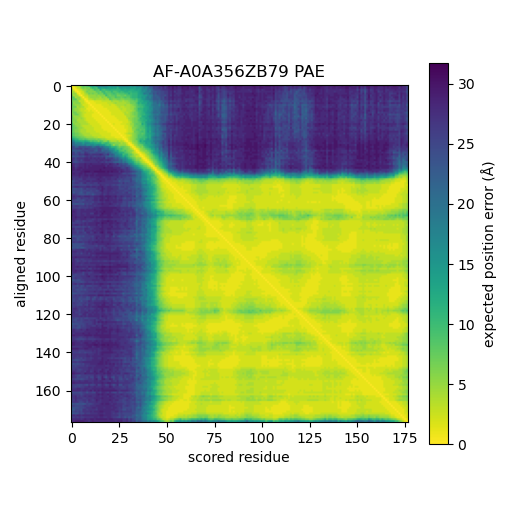25 89 ARG A C 1
ATOM 697 O O . ARG A 1 89 ? 1.798 0.463 -16.318 1.00 96.25 89 ARG A O 1
ATOM 704 N N . ILE A 1 90 ? 3.796 1.422 -15.903 1.00 96.00 90 ILE A N 1
ATOM 705 C CA . ILE A 1 90 ? 4.596 0.738 -16.912 1.00 96.00 90 ILE A CA 1
ATOM 706 C C . ILE A 1 90 ? 5.860 0.262 -16.184 1.00 96.00 90 ILE A C 1
ATOM 708 O O . ILE A 1 90 ? 6.435 1.068 -15.440 1.00 96.00 90 ILE A O 1
ATOM 712 N N . PRO A 1 91 ? 6.301 -0.994 -16.367 1.00 94.69 91 PRO A N 1
ATOM 713 C CA . PRO A 1 91 ? 7.568 -1.477 -15.823 1.00 94.69 91 PRO A CA 1
ATOM 714 C C . PRO A 1 91 ? 8.754 -0.592 -16.234 1.00 94.69 91 PRO A C 1
ATOM 716 O O . PRO A 1 91 ? 8.789 -0.052 -17.342 1.00 94.69 91 PRO A O 1
ATOM 719 N N . LEU A 1 92 ? 9.760 -0.444 -15.368 1.00 94.75 92 LEU A N 1
ATOM 720 C CA . LEU A 1 92 ? 10.922 0.416 -15.652 1.00 94.75 92 LEU A CA 1
ATOM 721 C C . LEU A 1 92 ? 11.733 -0.082 -16.853 1.00 94.75 92 LEU A C 1
ATOM 723 O O . LEU A 1 92 ? 12.169 0.725 -17.672 1.00 94.75 92 LEU A O 1
ATOM 727 N N . GLN A 1 93 ? 11.886 -1.399 -16.987 1.00 94.50 93 GLN A N 1
ATOM 728 C CA . GLN A 1 93 ? 12.550 -2.027 -18.135 1.00 94.50 93 GLN A CA 1
ATOM 729 C C . GLN A 1 93 ? 11.860 -1.748 -19.484 1.00 94.50 93 GLN A C 1
ATOM 731 O O . GLN A 1 93 ? 12.523 -1.777 -20.517 1.00 94.50 93 GLN A O 1
ATOM 736 N N . ASP A 1 94 ? 10.572 -1.392 -19.463 1.00 95.69 94 ASP A N 1
ATOM 737 C CA . ASP A 1 94 ? 9.776 -1.049 -20.647 1.00 95.69 94 ASP A CA 1
ATOM 738 C C . ASP A 1 94 ? 9.657 0.478 -20.847 1.00 95.69 94 ASP A C 1
ATOM 740 O O . ASP A 1 94 ? 8.806 0.963 -21.593 1.00 95.69 94 ASP A O 1
ATOM 744 N N . GLY A 1 95 ? 10.498 1.268 -20.165 1.00 95.25 95 GLY A N 1
ATOM 745 C CA . GLY A 1 95 ? 10.519 2.733 -20.262 1.00 95.25 95 GLY A CA 1
ATOM 746 C C . GLY A 1 95 ? 9.579 3.457 -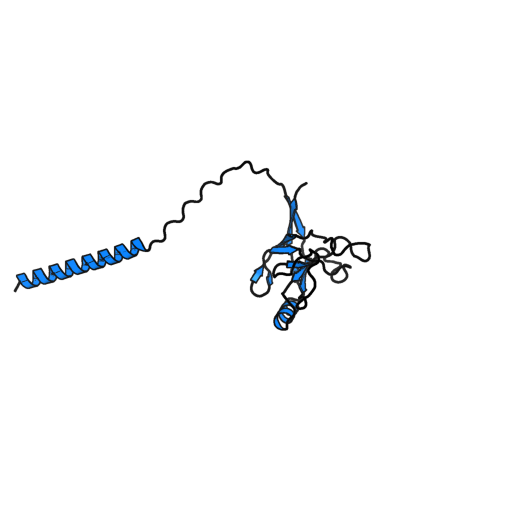19.290 1.00 95.25 95 GLY A C 1
ATOM 747 O O . GLY A 1 95 ? 9.333 4.657 -19.442 1.00 95.25 95 GLY A O 1
ATOM 748 N N . GLY A 1 96 ? 9.046 2.752 -18.291 1.00 95.19 96 GLY A N 1
ATOM 749 C CA . GLY A 1 96 ? 8.219 3.327 -17.237 1.00 95.19 96 GLY A CA 1
ATOM 750 C C . GLY A 1 96 ? 8.979 4.190 -16.224 1.00 95.19 96 GLY A C 1
ATOM 751 O O . GLY A 1 96 ? 10.201 4.329 -16.254 1.00 95.19 96 GLY A O 1
ATOM 752 N N . LYS A 1 97 ? 8.232 4.782 -15.284 1.00 95.31 97 LYS A N 1
ATOM 753 C CA . LYS A 1 97 ? 8.773 5.597 -14.185 1.00 95.31 97 LYS A CA 1
ATOM 754 C C . LYS A 1 97 ? 8.188 5.135 -12.859 1.00 95.31 97 LYS A C 1
ATOM 756 O O . LYS A 1 97 ? 6.971 5.041 -12.738 1.00 95.31 97 LYS A O 1
ATOM 761 N N . ALA A 1 98 ? 9.044 4.954 -11.853 1.00 92.44 98 ALA A N 1
ATOM 762 C CA . ALA A 1 98 ? 8.617 4.588 -10.500 1.00 92.44 98 ALA A CA 1
ATOM 763 C C . ALA A 1 98 ? 7.636 5.619 -9.911 1.00 92.44 98 ALA A C 1
ATOM 765 O O . ALA A 1 98 ? 6.659 5.279 -9.273 1.00 92.44 98 ALA A O 1
ATOM 766 N N . THR A 1 99 ? 7.793 6.902 -10.229 1.00 95.56 99 THR A N 1
ATOM 767 C CA . THR A 1 99 ? 6.895 7.960 -9.736 1.00 95.56 99 THR A CA 1
ATOM 768 C C . THR A 1 99 ? 5.527 8.016 -10.428 1.00 95.56 99 THR A C 1
ATOM 770 O O . THR A 1 99 ? 4.735 8.914 -10.145 1.00 95.56 99 THR A O 1
ATOM 773 N N . ILE A 1 100 ? 5.230 7.090 -11.346 1.00 97.31 100 ILE A N 1
ATOM 774 C CA . ILE A 1 100 ? 3.942 6.994 -12.037 1.00 97.31 100 ILE A CA 1
ATOM 775 C C . ILE A 1 100 ? 3.342 5.620 -11.716 1.00 97.31 100 ILE A C 1
ATOM 777 O O . ILE A 1 100 ? 3.583 4.675 -12.464 1.00 97.31 100 ILE A O 1
ATOM 781 N N . PRO A 1 101 ? 2.579 5.479 -10.620 1.00 97.69 101 PRO A N 1
ATOM 782 C CA . PRO A 1 101 ? 1.998 4.204 -10.202 1.00 97.69 101 PRO A CA 1
ATOM 783 C C . PRO A 1 101 ? 0.827 3.759 -11.096 1.00 97.69 101 PRO A C 1
ATOM 785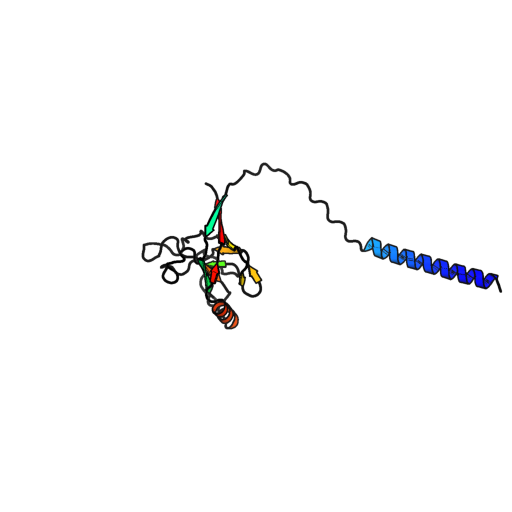 O O . PRO A 1 101 ? 0.162 4.578 -11.746 1.00 97.69 101 PRO A O 1
ATOM 788 N N . ILE A 1 102 ? 0.549 2.450 -11.109 1.00 96.75 102 ILE A N 1
ATOM 789 C CA . ILE A 1 102 ? -0.608 1.865 -11.806 1.00 96.75 102 ILE A CA 1
ATOM 790 C C . ILE A 1 102 ? -1.924 2.409 -11.237 1.00 96.75 102 ILE A C 1
ATOM 792 O O . ILE A 1 102 ? -2.821 2.762 -11.999 1.00 96.75 102 ILE A O 1
ATOM 796 N N . LEU A 1 103 ? -1.981 2.585 -9.914 1.00 97.50 103 LEU A N 1
ATOM 797 C CA . LEU A 1 103 ? -3.015 3.337 -9.206 1.00 97.50 103 LEU A CA 1
ATOM 798 C C . LEU A 1 103 ? -2.426 4.683 -8.761 1.00 97.50 103 LEU A C 1
ATOM 800 O O . LEU A 1 103 ? -1.449 4.665 -8.018 1.00 97.50 103 LEU A O 1
ATOM 804 N N . PRO A 1 104 ? -2.968 5.845 -9.172 1.00 97.00 104 PRO A N 1
ATOM 805 C CA . PRO A 1 104 ? -2.407 7.153 -8.823 1.00 97.00 104 PRO A CA 1
ATOM 806 C C . PRO A 1 104 ? -2.141 7.325 -7.321 1.00 97.00 104 PRO A C 1
ATOM 808 O O . PRO A 1 104 ? -2.932 6.871 -6.490 1.00 97.00 104 PRO A O 1
ATOM 811 N N . PHE A 1 105 ? -1.069 8.032 -6.951 1.00 98.12 105 PHE A N 1
ATOM 812 C CA . PHE A 1 105 ? -0.816 8.350 -5.542 1.00 98.12 105 PHE A CA 1
ATOM 813 C C . PHE A 1 105 ? -2.012 9.074 -4.913 1.00 98.12 105 PHE A C 1
ATOM 815 O O . PHE A 1 105 ? -2.608 9.963 -5.518 1.00 98.12 105 PHE A O 1
ATOM 822 N N . GLY A 1 106 ? -2.349 8.701 -3.679 1.00 98.00 106 GLY A N 1
ATOM 823 C CA . GLY A 1 106 ? -3.535 9.187 -2.976 1.00 98.00 106 GLY A CA 1
ATOM 824 C C . GLY A 1 106 ? -4.813 8.399 -3.274 1.00 98.00 106 GLY A C 1
ATOM 825 O O . GLY A 1 106 ? -5.811 8.627 -2.595 1.00 98.00 106 GLY A O 1
ATOM 826 N N . THR A 1 107 ? -4.793 7.458 -4.225 1.00 98.38 107 THR A N 1
ATOM 827 C CA . THR A 1 107 ? -5.909 6.522 -4.425 1.00 98.38 107 THR A CA 1
ATOM 828 C C . THR A 1 107 ? -6.131 5.721 -3.150 1.00 98.38 107 THR A C 1
ATOM 830 O O . THR A 1 107 ? -5.187 5.151 -2.598 1.00 98.38 107 THR A O 1
ATOM 833 N N . ILE A 1 108 ? -7.380 5.674 -2.691 1.00 98.50 108 ILE A N 1
ATOM 834 C CA . ILE A 1 108 ? -7.788 4.832 -1.570 1.00 98.50 108 ILE A CA 1
ATOM 835 C C . ILE A 1 108 ? -8.260 3.497 -2.143 1.00 98.50 108 ILE A C 1
ATOM 837 O O . ILE A 1 108 ? -9.213 3.458 -2.925 1.00 98.50 108 ILE A O 1
ATOM 841 N N . ILE A 1 109 ? -7.596 2.416 -1.746 1.00 98.44 109 ILE A N 1
ATOM 842 C CA . ILE A 1 109 ? -8.053 1.051 -1.993 1.00 98.44 109 ILE A CA 1
ATOM 843 C C . ILE A 1 109 ? -8.946 0.610 -0.835 1.00 98.44 109 ILE A C 1
ATOM 845 O O . ILE A 1 109 ? -8.614 0.814 0.332 1.00 98.44 109 ILE A O 1
ATOM 849 N N . TYR A 1 110 ? -10.081 0.007 -1.161 1.00 98.62 110 TYR A N 1
ATOM 850 C CA . TYR A 1 110 ? -11.061 -0.511 -0.215 1.00 98.62 110 TYR A CA 1
ATOM 851 C C . TYR A 1 110 ? -11.065 -2.030 -0.302 1.00 98.62 110 TYR A C 1
ATOM 853 O O . TYR A 1 110 ? -11.359 -2.602 -1.353 1.00 98.62 110 TYR A O 1
ATOM 861 N N . LEU A 1 111 ? -10.709 -2.680 0.798 1.00 98.38 111 LEU A N 1
ATOM 862 C CA . LEU A 1 111 ? -10.597 -4.126 0.881 1.00 98.38 111 LEU A CA 1
ATOM 863 C C . LEU A 1 111 ? -11.970 -4.745 1.135 1.00 98.38 111 LEU A C 1
ATOM 865 O O . LEU A 1 111 ? -12.711 -4.290 2.007 1.00 98.38 111 LEU A O 1
ATOM 869 N N . ASP A 1 112 ? -12.275 -5.843 0.444 1.00 97.94 112 ASP A N 1
ATOM 870 C CA . ASP A 1 112 ? -13.502 -6.610 0.704 1.00 97.94 112 ASP A CA 1
ATOM 871 C C . ASP A 1 112 ? -13.500 -7.220 2.118 1.00 97.94 112 ASP A C 1
ATOM 873 O O . ASP A 1 112 ? -14.553 -7.452 2.714 1.00 97.94 112 ASP A O 1
ATOM 877 N N . LYS A 1 113 ? -12.306 -7.505 2.652 1.00 97.31 113 LYS A N 1
ATOM 878 C CA . LYS A 1 113 ? -12.081 -8.002 4.012 1.00 97.31 113 LYS A CA 1
ATOM 879 C C . LYS A 1 113 ? -10.969 -7.187 4.676 1.00 97.31 113 LYS A C 1
ATOM 881 O O . LYS A 1 113 ? -9.920 -7.032 4.050 1.00 97.31 113 LYS A O 1
ATOM 886 N N . PRO A 1 114 ? -11.164 -6.700 5.915 1.00 96.75 114 PRO A N 1
ATOM 887 C CA . PRO A 1 114 ? -10.111 -6.018 6.654 1.00 96.75 114 PRO A CA 1
ATOM 888 C C . PRO A 1 114 ? -8.870 -6.892 6.849 1.00 96.75 114 PRO A C 1
ATOM 890 O O . PRO A 1 114 ? -8.967 -8.121 6.891 1.00 96.75 114 PRO A O 1
ATOM 893 N N . ILE A 1 115 ? -7.715 -6.239 6.961 1.00 95.31 115 ILE A N 1
ATOM 894 C CA . ILE A 1 115 ? -6.427 -6.884 7.221 1.00 95.31 115 ILE A CA 1
ATOM 895 C C . ILE A 1 115 ? -5.848 -6.338 8.534 1.00 95.31 115 ILE A C 1
ATOM 897 O O . ILE A 1 115 ? -5.759 -5.112 8.681 1.00 95.31 115 ILE A O 1
ATOM 901 N N . PRO A 1 116 ? -5.395 -7.206 9.459 1.00 93.81 116 PRO A N 1
ATOM 902 C CA . PRO A 1 116 ? -4.687 -6.779 10.656 1.00 93.81 116 PRO A CA 1
ATOM 903 C C . PRO A 1 116 ? -3.287 -6.280 10.295 1.00 93.81 116 PRO A C 1
ATOM 905 O O . PRO A 1 116 ? -2.428 -7.043 9.855 1.00 93.81 116 PRO A O 1
ATOM 908 N N . VAL A 1 117 ? -3.031 -5.000 10.537 1.00 93.12 117 VAL A N 1
ATOM 909 C CA . VAL A 1 117 ? -1.726 -4.362 10.353 1.00 93.12 117 VAL A CA 1
ATOM 910 C C . VAL A 1 117 ? -1.349 -3.683 11.659 1.00 93.12 117 VAL A C 1
ATOM 912 O O . VAL A 1 117 ? -2.046 -2.775 12.114 1.00 93.12 117 VAL A O 1
ATOM 915 N N . GLN A 1 118 ? -0.251 -4.117 12.284 1.00 87.06 118 GLN A N 1
ATOM 916 C CA . GLN A 1 118 ? 0.269 -3.495 13.514 1.00 87.06 118 GLN A CA 1
ATOM 917 C C . GLN A 1 118 ? -0.800 -3.351 14.626 1.00 87.06 118 GLN A C 1
ATOM 919 O O . GLN A 1 118 ? -0.916 -2.317 15.283 1.00 87.06 118 GLN A O 1
ATOM 924 N N . GLY A 1 119 ? -1.633 -4.385 14.806 1.00 86.44 119 GLY A N 1
ATOM 925 C CA . GLY A 1 119 ? -2.703 -4.409 15.812 1.00 86.44 119 GLY A CA 1
ATOM 926 C C . GLY A 1 119 ? -3.963 -3.611 15.450 1.00 86.44 119 GLY A C 1
ATOM 927 O O . GLY A 1 119 ? -4.818 -3.410 16.312 1.00 86.44 119 GLY A O 1
ATOM 928 N N . ARG A 1 120 ? -4.095 -3.144 14.203 1.00 91.00 120 ARG A N 1
ATOM 929 C CA . ARG A 1 120 ? -5.279 -2.433 13.700 1.00 91.00 120 ARG A CA 1
ATOM 930 C C . ARG A 1 120 ? -5.885 -3.169 12.515 1.00 91.00 120 ARG A C 1
ATOM 932 O O . ARG A 1 120 ? -5.171 -3.520 11.586 1.00 91.00 120 ARG A O 1
ATOM 939 N N . GLU A 1 121 ? -7.201 -3.330 12.523 1.00 95.81 121 GLU A N 1
ATOM 940 C CA . GLU A 1 121 ? -7.942 -3.818 11.359 1.00 95.81 121 GLU A CA 1
ATOM 941 C C . GLU A 1 121 ? -8.108 -2.683 10.348 1.00 95.81 121 GLU A C 1
ATOM 943 O O . GLU A 1 121 ? -8.816 -1.706 10.605 1.00 95.81 121 GLU A O 1
ATOM 948 N N . LEU A 1 122 ? -7.437 -2.792 9.203 1.00 96.75 122 LEU A N 1
ATOM 949 C CA . LEU A 1 122 ? -7.530 -1.816 8.124 1.00 96.75 122 LEU A CA 1
ATOM 950 C C . LEU A 1 122 ? -8.460 -2.347 7.035 1.00 96.75 122 LEU A C 1
ATOM 952 O O . LEU A 1 122 ? -8.181 -3.372 6.423 1.00 96.75 122 LEU A O 1
ATOM 956 N N . SER A 1 123 ? -9.559 -1.637 6.777 1.00 97.56 123 SER A N 1
ATOM 957 C CA . SER A 1 123 ? -10.480 -1.909 5.660 1.00 97.56 123 SER A CA 1
ATOM 958 C C . SER A 1 123 ? -10.167 -1.088 4.409 1.00 97.56 123 SER A C 1
ATOM 960 O O . SER A 1 123 ? -10.696 -1.360 3.334 1.00 97.56 123 SER A O 1
ATOM 962 N N . SER A 1 124 ? -9.311 -0.079 4.537 1.00 98.00 124 SER A N 1
ATOM 963 C CA . SER A 1 124 ? -8.872 0.756 3.429 1.00 98.00 124 SER A CA 1
ATOM 964 C C . SER A 1 124 ? -7.445 1.228 3.638 1.00 98.00 124 SER A C 1
ATOM 966 O O . SER A 1 124 ? -7.013 1.422 4.777 1.00 98.00 124 SER A O 1
ATOM 968 N N . MET A 1 125 ? -6.735 1.452 2.540 1.00 98.06 125 MET A N 1
ATOM 969 C CA . MET A 1 125 ? -5.346 1.902 2.536 1.00 98.06 125 MET A CA 1
ATOM 970 C C . MET A 1 125 ? -5.120 2.889 1.395 1.00 98.06 125 MET A C 1
ATOM 972 O O . MET A 1 125 ? -5.893 2.928 0.440 1.00 98.06 125 MET A O 1
ATOM 976 N N . THR A 1 126 ? -4.063 3.686 1.482 1.00 98.62 126 THR A N 1
ATOM 977 C CA . THR A 1 126 ? -3.769 4.739 0.508 1.00 98.62 126 THR A CA 1
ATOM 978 C C . THR A 1 126 ? -2.504 4.411 -0.261 1.00 98.62 126 THR A C 1
ATOM 980 O O . THR A 1 126 ? -1.472 4.104 0.334 1.00 98.62 126 THR A O 1
ATOM 983 N N . VAL A 1 127 ? -2.549 4.544 -1.583 1.00 98.69 127 VAL A N 1
ATOM 984 C CA . VAL A 1 127 ? -1.370 4.379 -2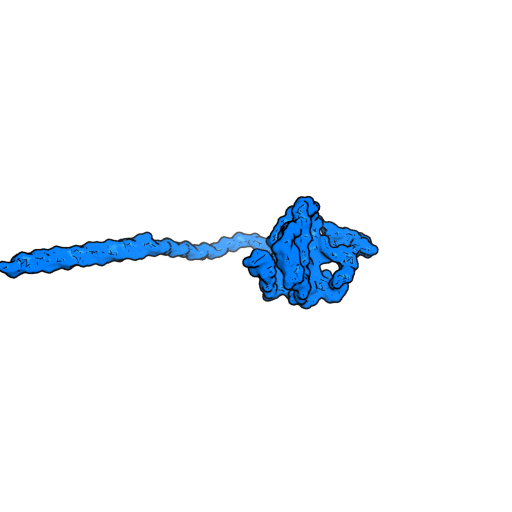.435 1.00 98.69 127 VAL A CA 1
ATOM 985 C C . VAL A 1 127 ? -0.412 5.544 -2.214 1.00 98.69 127 VAL A C 1
ATOM 987 O O . VAL A 1 127 ? -0.751 6.703 -2.476 1.00 98.69 127 VAL A O 1
ATOM 990 N N . ILE A 1 128 ? 0.786 5.252 -1.717 1.00 98.50 128 ILE A N 1
ATOM 991 C CA . ILE A 1 128 ? 1.803 6.266 -1.404 1.00 98.50 128 ILE A CA 1
ATOM 992 C C . ILE A 1 128 ? 3.138 6.018 -2.087 1.00 98.50 128 ILE A C 1
ATOM 994 O O . ILE A 1 128 ? 3.954 6.932 -2.154 1.00 98.50 128 ILE A O 1
ATOM 998 N N . ASP A 1 129 ? 3.354 4.809 -2.581 1.00 98.12 129 ASP A N 1
ATOM 999 C CA . ASP A 1 129 ? 4.668 4.380 -3.017 1.00 98.12 129 ASP A CA 1
ATOM 1000 C C . ASP A 1 129 ? 4.589 3.435 -4.216 1.00 98.12 129 ASP A C 1
ATOM 1002 O O . ASP A 1 129 ? 3.502 2.993 -4.611 1.00 98.12 129 ASP A O 1
ATOM 1006 N N . THR A 1 130 ? 5.743 3.129 -4.797 1.00 97.81 130 THR A N 1
ATOM 1007 C CA . THR A 1 130 ? 5.871 2.095 -5.820 1.00 97.81 130 THR A CA 1
ATOM 1008 C C . THR A 1 130 ? 6.930 1.071 -5.474 1.00 97.81 130 THR A C 1
ATOM 1010 O O . THR A 1 130 ? 8.053 1.431 -5.140 1.00 97.81 130 THR A O 1
ATOM 1013 N N . GLY A 1 131 ? 6.584 -0.199 -5.657 1.00 95.62 131 GLY A N 1
ATOM 1014 C CA . GLY A 1 131 ? 7.459 -1.350 -5.463 1.00 95.62 131 GLY A CA 1
ATOM 1015 C C . GLY A 1 131 ? 7.372 -2.309 -6.647 1.00 95.62 131 GLY A C 1
ATOM 1016 O O . GLY A 1 131 ? 6.607 -2.073 -7.583 1.00 95.62 131 GLY A O 1
ATOM 1017 N N . ASP A 1 132 ? 8.187 -3.368 -6.617 1.00 95.38 132 ASP A N 1
ATOM 1018 C CA . ASP A 1 132 ? 8.319 -4.355 -7.703 1.00 95.38 132 ASP A CA 1
ATOM 1019 C C . ASP A 1 132 ? 8.250 -3.706 -9.097 1.00 95.38 132 ASP A C 1
ATOM 1021 O O . ASP A 1 132 ? 7.353 -3.941 -9.914 1.00 95.38 132 ASP A O 1
ATOM 1025 N N . VAL A 1 133 ? 9.199 -2.797 -9.325 1.00 94.00 133 VAL A N 1
ATOM 1026 C CA . VAL A 1 133 ? 9.192 -1.838 -10.439 1.00 94.00 133 VAL A CA 1
ATOM 1027 C C . VAL A 1 133 ? 9.280 -2.479 -11.828 1.00 94.00 133 VAL A C 1
ATOM 1029 O O . VAL A 1 133 ? 9.065 -1.802 -12.830 1.00 94.00 133 VAL A O 1
ATOM 1032 N N . ASN A 1 134 ? 9.581 -3.776 -11.885 1.00 93.38 134 ASN A N 1
ATOM 1033 C CA . ASN A 1 134 ? 9.706 -4.569 -13.106 1.00 93.38 134 ASN A CA 1
ATOM 1034 C C . ASN A 1 134 ? 8.690 -5.722 -13.183 1.00 93.38 134 ASN A C 1
ATOM 1036 O O . ASN A 1 134 ? 8.804 -6.561 -14.072 1.00 93.38 134 ASN A O 1
ATOM 1040 N N . TYR A 1 135 ? 7.710 -5.768 -12.271 1.00 93.25 135 TYR A N 1
ATOM 1041 C CA . TYR A 1 135 ? 6.644 -6.780 -12.228 1.00 93.25 135 TYR A CA 1
ATOM 1042 C C . TYR A 1 135 ? 7.194 -8.214 -12.105 1.00 93.25 135 TYR A C 1
ATOM 1044 O O . TYR A 1 135 ? 6.651 -9.166 -12.672 1.00 93.25 135 TYR A O 1
ATOM 1052 N N . GLY A 1 136 ? 8.317 -8.374 -11.404 1.00 91.81 136 GLY A N 1
ATOM 1053 C CA . GLY A 1 136 ? 9.050 -9.634 -11.346 1.00 91.81 136 GLY A CA 1
ATOM 1054 C C . GLY A 1 136 ? 8.522 -10.604 -10.294 1.00 91.81 136 GLY A C 1
ATOM 1055 O O . GLY A 1 136 ? 8.667 -11.814 -10.458 1.00 91.81 136 GLY A O 1
ATOM 1056 N N . LEU A 1 137 ? 7.916 -10.104 -9.214 1.00 91.38 137 LEU A N 1
ATOM 1057 C CA . LEU A 1 137 ? 7.502 -10.937 -8.085 1.00 91.38 137 LEU A CA 1
ATOM 1058 C C . LEU A 1 137 ? 6.165 -11.628 -8.350 1.00 91.38 137 LEU A C 1
ATOM 1060 O O . LEU A 1 137 ? 6.010 -12.810 -8.039 1.00 91.38 137 LEU A O 1
ATOM 1064 N N . TRP A 1 138 ? 5.199 -10.906 -8.926 1.00 92.69 138 TRP A N 1
ATOM 1065 C CA . TRP A 1 138 ? 3.814 -11.376 -9.043 1.00 92.69 138 TRP A CA 1
ATOM 1066 C C . TRP A 1 138 ? 3.201 -11.133 -10.433 1.00 92.69 138 TRP A C 1
ATOM 1068 O O . TRP A 1 138 ? 2.171 -10.468 -10.543 1.00 92.69 138 TRP A O 1
ATOM 1078 N N . PRO A 1 139 ? 3.752 -11.724 -11.509 1.00 88.69 139 PRO A N 1
ATOM 1079 C CA . PRO A 1 139 ? 3.304 -11.456 -12.880 1.00 88.69 139 PRO A CA 1
ATOM 1080 C C . PRO A 1 139 ? 1.834 -11.829 -13.146 1.00 88.69 139 PRO A C 1
ATOM 1082 O O . PRO A 1 139 ? 1.180 -11.219 -13.987 1.00 88.69 139 PRO A O 1
ATOM 1085 N N . SER A 1 140 ? 1.278 -12.802 -12.415 1.00 94.12 140 SER A N 1
ATOM 1086 C CA . SER A 1 140 ? -0.142 -13.179 -12.499 1.00 94.12 140 SER A CA 1
ATOM 1087 C C . SER A 1 140 ? -1.076 -12.304 -11.652 1.00 94.12 140 SER A C 1
ATOM 1089 O O . SER A 1 140 ? -2.289 -12.511 -11.673 1.00 94.12 140 SER A O 1
ATOM 1091 N N . HIS A 1 141 ? -0.537 -11.344 -10.897 1.00 96.38 141 HIS A N 1
ATOM 1092 C CA . HIS A 1 141 ? -1.283 -10.462 -10.000 1.00 96.38 141 HIS A CA 1
ATOM 1093 C C . HIS A 1 141 ? -0.881 -8.994 -10.239 1.00 96.38 141 HIS A C 1
ATOM 1095 O O . HIS A 1 141 ? -0.270 -8.374 -9.371 1.00 96.38 141 HIS A O 1
ATOM 1101 N N . PRO A 1 142 ? -1.227 -8.417 -11.407 1.00 93.94 142 PRO A N 1
ATOM 1102 C CA . PRO A 1 142 ? -0.737 -7.105 -11.852 1.00 93.94 142 PRO A CA 1
ATOM 1103 C C . PRO A 1 142 ? -1.260 -5.920 -11.026 1.00 93.94 142 PRO A C 1
ATOM 1105 O O . PRO A 1 142 ? -0.810 -4.793 -11.202 1.00 93.94 142 PRO A O 1
ATOM 1108 N N . TYR A 1 143 ? -2.220 -6.162 -10.136 1.00 97.38 143 TYR A N 1
ATOM 1109 C CA . TYR A 1 143 ? -2.734 -5.201 -9.166 1.00 97.38 143 TYR A CA 1
ATOM 1110 C C . TYR A 1 143 ? -2.308 -5.595 -7.743 1.00 97.38 143 TYR A C 1
ATOM 1112 O O . TYR A 1 143 ? -3.061 -5.412 -6.783 1.00 97.38 143 TYR A O 1
ATOM 1120 N N . TRP A 1 144 ? -1.118 -6.181 -7.604 1.00 98.19 144 TRP A N 1
ATOM 1121 C CA . TRP A 1 144 ? -0.482 -6.415 -6.314 1.00 98.19 144 TRP A CA 1
ATOM 1122 C C . TRP A 1 144 ? -0.257 -5.101 -5.558 1.00 98.19 144 TRP A C 1
ATOM 1124 O O . TRP A 1 144 ? -0.048 -4.041 -6.157 1.00 98.19 144 TRP A O 1
ATOM 1134 N N . PHE A 1 145 ? -0.290 -5.190 -4.230 1.00 98.44 145 PHE A N 1
ATOM 1135 C CA . PHE A 1 145 ? 0.145 -4.104 -3.364 1.00 98.44 145 PHE A CA 1
ATOM 1136 C C . PHE A 1 145 ? 0.940 -4.610 -2.158 1.00 98.44 145 PHE A C 1
ATOM 1138 O O . PHE A 1 145 ? 0.656 -5.676 -1.601 1.00 98.44 145 PHE A O 1
ATOM 1145 N N . ASP A 1 146 ? 1.899 -3.803 -1.720 1.00 98.19 146 ASP A N 1
ATOM 1146 C CA . ASP A 1 146 ? 2.704 -4.031 -0.525 1.00 98.19 146 ASP A CA 1
ATOM 1147 C C . ASP A 1 146 ? 2.264 -3.097 0.593 1.00 98.19 146 ASP A C 1
ATOM 1149 O O . ASP A 1 146 ? 2.185 -1.885 0.402 1.00 98.19 146 ASP A O 1
ATOM 1153 N N . ILE A 1 147 ? 1.978 -3.634 1.769 1.00 98.25 147 ILE A N 1
ATOM 1154 C CA . ILE A 1 147 ? 1.553 -2.830 2.912 1.00 98.25 147 ILE A CA 1
ATOM 1155 C C . ILE A 1 147 ? 2.790 -2.360 3.665 1.00 98.25 147 ILE A C 1
ATOM 1157 O O . ILE A 1 147 ? 3.655 -3.171 3.984 1.00 98.25 147 ILE A O 1
ATOM 1161 N N . TYR A 1 148 ? 2.850 -1.079 4.024 1.00 97.56 148 TYR A N 1
ATOM 1162 C CA . TYR A 1 148 ? 3.901 -0.577 4.903 1.00 97.56 148 TYR A CA 1
ATOM 1163 C C . TYR A 1 148 ? 3.616 -0.931 6.372 1.00 97.56 148 TYR A C 1
ATOM 1165 O O . TYR A 1 148 ? 2.611 -0.502 6.949 1.00 97.56 148 TYR A O 1
ATOM 1173 N N . TRP A 1 149 ? 4.520 -1.687 6.999 1.00 96.44 149 TRP A N 1
ATOM 1174 C CA . TRP A 1 149 ? 4.394 -2.183 8.378 1.00 96.44 149 TRP A CA 1
ATOM 1175 C C . TRP A 1 149 ? 5.199 -1.373 9.396 1.00 96.44 149 TRP A C 1
ATOM 1177 O O . TRP A 1 149 ? 5.301 -1.773 10.554 1.00 96.44 149 TRP A O 1
ATOM 1187 N N . GLY A 1 150 ? 5.717 -0.208 9.009 1.00 94.88 150 GLY A N 1
ATOM 1188 C CA . GLY A 1 150 ? 6.496 0.659 9.888 1.00 94.88 150 GLY A CA 1
ATOM 1189 C C . GLY A 1 150 ? 7.998 0.547 9.651 1.00 94.88 150 GLY A C 1
ATOM 1190 O O . GLY A 1 150 ? 8.463 -0.219 8.808 1.00 94.88 150 GLY A O 1
ATOM 1191 N N . SER A 1 151 ? 8.761 1.332 10.413 1.00 95.38 151 SER A N 1
ATOM 1192 C CA . SER A 1 151 ? 10.215 1.348 10.268 1.00 95.38 151 SER A CA 1
ATOM 1193 C C . SER A 1 151 ? 10.823 0.011 10.682 1.00 95.38 151 SER A C 1
ATOM 1195 O O . SER A 1 151 ? 10.372 -0.589 11.665 1.00 95.38 151 SER A O 1
ATOM 1197 N N . SER A 1 152 ? 11.851 -0.432 9.962 1.00 96.06 152 SER A N 1
ATOM 1198 C CA . SER A 1 152 ? 12.564 -1.680 10.197 1.00 96.06 152 SER A CA 1
ATOM 1199 C C . SER A 1 152 ? 13.033 -1.755 11.645 1.00 96.06 152 SER A C 1
ATOM 1201 O O . SER A 1 152 ? 13.773 -0.911 12.149 1.00 96.06 152 SER A O 1
ATOM 1203 N N . ASN A 1 153 ? 12.564 -2.787 12.331 1.00 95.31 153 ASN A N 1
ATOM 1204 C CA . ASN A 1 153 ? 13.043 -3.238 13.630 1.00 95.31 153 ASN A CA 1
ATOM 1205 C C . ASN A 1 153 ? 12.633 -4.705 13.798 1.00 95.31 153 ASN A C 1
ATOM 1207 O O . ASN A 1 153 ? 11.853 -5.231 13.002 1.00 95.31 153 ASN A O 1
ATOM 1211 N N . TYR A 1 154 ? 13.135 -5.370 14.839 1.00 95.44 154 TYR A N 1
ATOM 1212 C CA . TYR A 1 154 ? 12.859 -6.791 15.065 1.00 95.44 154 TYR A CA 1
ATOM 1213 C C . TYR A 1 154 ? 11.358 -7.132 15.016 1.00 95.44 154 TYR A C 1
ATOM 1215 O O . TYR A 1 154 ? 10.963 -8.064 14.319 1.00 95.44 154 TYR A O 1
ATOM 1223 N N . TYR A 1 155 ? 10.519 -6.350 15.700 1.00 95.06 155 TYR A N 1
ATOM 1224 C CA . TYR A 1 155 ? 9.086 -6.617 15.806 1.00 95.06 155 TYR A CA 1
ATOM 1225 C C . TYR A 1 155 ? 8.351 -6.377 14.488 1.00 95.06 155 TYR A C 1
ATOM 1227 O O . TYR A 1 155 ? 7.597 -7.243 14.052 1.00 95.06 155 TYR A O 1
ATOM 1235 N N . ASN A 1 156 ? 8.608 -5.251 13.819 1.00 95.88 156 ASN A N 1
ATOM 1236 C CA . ASN A 1 156 ? 7.964 -4.923 12.545 1.00 95.88 156 ASN A CA 1
ATOM 1237 C C . ASN A 1 156 ? 8.373 -5.900 11.442 1.00 95.88 156 ASN A C 1
ATOM 1239 O O . ASN A 1 156 ? 7.519 -6.369 10.693 1.00 95.88 156 ASN A O 1
ATOM 1243 N N . ASN A 1 157 ? 9.650 -6.282 11.399 1.00 96.19 157 ASN A N 1
ATOM 1244 C CA . ASN A 1 157 ? 10.159 -7.244 10.427 1.00 96.19 157 ASN A CA 1
ATOM 1245 C C . ASN A 1 157 ? 9.550 -8.629 10.664 1.00 96.19 157 ASN A C 1
ATOM 1247 O O . ASN A 1 157 ? 9.146 -9.300 9.717 1.00 96.19 157 ASN A O 1
ATOM 1251 N N . GLN A 1 158 ? 9.456 -9.063 11.925 1.00 96.06 158 GLN A N 1
ATOM 1252 C CA . GLN A 1 158 ? 8.822 -10.333 12.269 1.00 96.06 158 GLN A CA 1
ATOM 1253 C C . GLN A 1 158 ? 7.333 -10.331 11.914 1.00 96.06 158 GLN A C 1
ATOM 1255 O O . GLN A 1 158 ? 6.824 -11.319 11.386 1.00 96.06 158 GLN A O 1
ATOM 1260 N N . ALA A 1 159 ? 6.643 -9.223 12.173 1.00 95.00 159 ALA A N 1
ATOM 1261 C CA . ALA A 1 159 ? 5.234 -9.049 11.864 1.00 95.00 159 ALA A CA 1
ATOM 1262 C C . ALA A 1 159 ? 4.988 -9.076 10.339 1.00 95.00 159 ALA A C 1
ATOM 1264 O O . ALA A 1 159 ? 4.174 -9.873 9.876 1.00 95.00 159 ALA A O 1
ATOM 1265 N N . ALA A 1 160 ? 5.774 -8.329 9.554 1.00 95.94 160 ALA A N 1
ATOM 1266 C CA . ALA A 1 160 ? 5.710 -8.330 8.089 1.00 95.94 160 ALA A CA 1
ATOM 1267 C C . ALA A 1 160 ? 6.009 -9.716 7.489 1.00 95.94 160 ALA A C 1
ATOM 1269 O O . ALA A 1 160 ? 5.295 -10.200 6.612 1.00 95.94 160 ALA A O 1
ATOM 1270 N N . ARG A 1 161 ? 7.017 -10.422 8.016 1.00 95.50 161 ARG A N 1
ATOM 1271 C CA . ARG A 1 161 ? 7.316 -11.808 7.616 1.00 95.50 161 ARG A CA 1
ATOM 1272 C C . ARG A 1 161 ? 6.188 -12.777 7.953 1.00 95.50 161 ARG A C 1
ATOM 1274 O O . ARG A 1 161 ? 5.924 -13.683 7.172 1.00 95.50 161 ARG A O 1
ATOM 1281 N N . SER A 1 162 ? 5.550 -12.601 9.108 1.00 95.31 162 SER A N 1
ATOM 1282 C CA . SER A 1 162 ? 4.456 -13.471 9.556 1.00 95.31 162 SER A CA 1
ATOM 1283 C C . SER A 1 162 ? 3.187 -13.259 8.732 1.00 95.31 162 SER A C 1
ATOM 1285 O O . SER A 1 162 ? 2.431 -14.206 8.541 1.00 95.31 162 SER A O 1
ATOM 1287 N N . TYR A 1 163 ? 2.975 -12.044 8.216 1.00 95.88 163 TYR A N 1
ATOM 1288 C CA . TYR A 1 163 ? 1.957 -11.774 7.203 1.00 95.88 163 TYR A CA 1
ATOM 1289 C C . TYR A 1 163 ? 2.262 -12.521 5.898 1.00 95.88 163 TYR A C 1
ATOM 1291 O O . TYR A 1 163 ? 1.414 -13.215 5.352 1.00 95.88 163 TYR A O 1
ATOM 1299 N N . GLY A 1 164 ? 3.498 -12.451 5.403 1.00 94.38 164 GLY A N 1
ATOM 1300 C CA . GLY A 1 164 ? 3.885 -13.183 4.198 1.00 94.38 164 GLY A CA 1
ATOM 1301 C C . GLY A 1 164 ? 3.142 -12.680 2.955 1.00 94.38 164 GLY A C 1
ATOM 1302 O O . GLY A 1 164 ? 3.272 -11.513 2.590 1.00 94.38 164 GLY A O 1
ATOM 1303 N N . SER A 1 165 ? 2.401 -13.562 2.270 1.00 95.69 165 SER A N 1
ATOM 1304 C CA . SER A 1 165 ? 1.616 -13.189 1.084 1.00 95.69 165 SER A CA 1
ATOM 1305 C C . SER A 1 165 ? 0.207 -13.772 1.115 1.00 95.69 165 SER A C 1
ATOM 1307 O O . SER A 1 165 ? 0.026 -14.976 1.318 1.00 95.69 165 SER A O 1
ATOM 1309 N N . HIS A 1 166 ? -0.787 -12.942 0.812 1.00 95.38 166 HIS A N 1
ATOM 1310 C CA . HIS A 1 166 ? -2.193 -13.339 0.777 1.00 95.38 166 HIS A CA 1
ATOM 1311 C C . HIS A 1 166 ? -2.867 -12.925 -0.527 1.00 95.38 166 HIS A C 1
ATOM 1313 O O . HIS A 1 166 ? -2.410 -12.017 -1.216 1.00 95.38 166 HIS A O 1
ATOM 1319 N N . LEU A 1 167 ? -3.955 -13.617 -0.871 1.00 98.00 167 LEU A N 1
ATOM 1320 C CA . LEU A 1 167 ? -4.836 -13.206 -1.958 1.00 98.00 167 LEU A CA 1
ATOM 1321 C C . LEU A 1 167 ? -5.959 -12.342 -1.401 1.00 98.00 167 LEU A C 1
ATOM 1323 O O . LEU A 1 167 ? -6.648 -12.740 -0.461 1.00 98.00 167 LEU A O 1
ATOM 1327 N N . VAL A 1 168 ? -6.152 -11.180 -2.010 1.00 97.94 168 VAL A N 1
ATOM 1328 C CA . VAL A 1 168 ? -7.120 -10.178 -1.577 1.00 97.94 168 VAL A CA 1
ATOM 1329 C C . VAL A 1 168 ? -7.945 -9.683 -2.757 1.00 97.94 168 VAL A C 1
ATOM 1331 O O . VAL A 1 168 ? -7.507 -9.691 -3.910 1.00 97.94 168 VAL A O 1
ATOM 1334 N N . ASN A 1 169 ? -9.162 -9.254 -2.448 1.00 98.50 169 ASN A N 1
ATOM 1335 C CA . ASN A 1 169 ? -10.040 -8.559 -3.375 1.00 98.50 169 ASN A CA 1
ATOM 1336 C C . ASN A 1 169 ? -10.204 -7.131 -2.872 1.00 98.50 169 ASN A C 1
ATOM 1338 O O . ASN A 1 169 ? -10.317 -6.914 -1.659 1.00 98.50 169 ASN A O 1
ATOM 1342 N N . TYR A 1 170 ? -10.210 -6.176 -3.791 1.00 98.56 170 TYR A N 1
ATOM 1343 C CA . TYR A 1 170 ? -10.368 -4.778 -3.435 1.00 98.56 170 TYR A CA 1
ATOM 1344 C C . TYR A 1 170 ? -10.899 -3.956 -4.604 1.00 98.56 170 TYR A C 1
ATOM 1346 O O . TYR A 1 170 ? -10.913 -4.393 -5.760 1.00 98.56 170 TYR A O 1
ATOM 1354 N N . HIS A 1 171 ? -11.343 -2.749 -4.284 1.00 98.69 171 HIS A N 1
ATOM 1355 C CA . HIS A 1 171 ? -11.872 -1.791 -5.240 1.00 98.69 171 HIS A CA 1
ATOM 1356 C C . HIS A 1 171 ? -11.374 -0.376 -4.942 1.00 98.69 171 HIS A C 1
ATOM 1358 O O . HIS A 1 171 ? -10.884 -0.090 -3.851 1.00 98.69 171 HIS A O 1
ATOM 1364 N N . TRP A 1 172 ? -11.485 0.510 -5.924 1.00 98.19 172 TRP A N 1
ATOM 1365 C CA . TRP A 1 172 ? -11.190 1.935 -5.784 1.00 98.19 172 TRP A CA 1
ATOM 1366 C C . TRP A 1 172 ? -12.127 2.751 -6.672 1.00 98.19 172 TRP A C 1
ATOM 1368 O O . TRP A 1 172 ? -12.851 2.197 -7.504 1.00 98.19 172 TRP A O 1
ATOM 1378 N N . TYR A 1 173 ? -12.114 4.067 -6.477 1.00 96.31 173 TYR A N 1
ATOM 1379 C CA . TYR A 1 173 ? -12.946 4.997 -7.228 1.00 96.31 173 TYR A CA 1
ATOM 1380 C C . TYR A 1 173 ? -12.087 6.002 -7.981 1.00 96.31 173 TYR A C 1
ATOM 1382 O O . TYR A 1 173 ? -11.150 6.564 -7.413 1.00 96.31 173 TYR A O 1
ATOM 1390 N N . GLU A 1 174 ? -12.452 6.282 -9.227 1.00 92.69 174 GLU A N 1
ATOM 1391 C CA . GLU A 1 174 ? -11.866 7.372 -10.011 1.00 92.69 174 GLU A CA 1
ATOM 1392 C C . GLU A 1 174 ? -12.966 8.318 -10.504 1.00 92.69 174 GLU A C 1
ATOM 1394 O O . GLU A 1 174 ? -14.078 7.857 -10.785 1.00 92.69 174 GLU A O 1
ATOM 1399 N N . PRO A 1 175 ? -12.701 9.634 -10.599 1.00 90.69 175 PRO A N 1
ATOM 1400 C CA . PRO A 1 175 ? -13.650 10.576 -11.182 1.00 90.69 175 PRO A CA 1
ATOM 1401 C C . PRO A 1 175 ? -14.032 10.180 -12.615 1.00 90.69 175 PRO A C 1
ATOM 1403 O O . PRO A 1 175 ? -13.164 9.860 -13.427 1.00 90.69 175 PRO A O 1
ATOM 1406 N N . TRP A 1 176 ? -15.326 10.228 -12.931 1.00 85.31 176 TRP A N 1
ATOM 1407 C CA . TRP A 1 176 ? -15.813 10.138 -14.307 1.00 85.31 176 TRP A CA 1
ATOM 1408 C C . TRP A 1 176 ? -15.631 11.506 -14.970 1.00 85.31 176 TRP A C 1
ATOM 1410 O O . TRP A 1 176 ? -16.401 12.433 -14.699 1.00 85.31 176 TRP A O 1
ATOM 1420 N N . ASN A 1 177 ? -14.588 11.625 -15.792 1.00 74.00 177 ASN A N 1
ATOM 1421 C CA . ASN A 1 177 ? -14.209 12.853 -16.494 1.00 74.00 177 ASN A CA 1
ATOM 1422 C C . ASN A 1 177 ? -14.399 12.709 -18.002 1.00 74.00 177 ASN A C 1
ATOM 1424 O O . ASN A 1 177 ? -14.042 11.632 -18.530 1.00 74.00 177 ASN A O 1
#

Secondary structure (DSSP, 8-state):
-HHHHHHHHHHHHHHHHHHHHHHHHHHHHTSPPPPPPPPPP---------EEEEEEEEEEEEEEEE-TTPPPPTTSS---TTEEEE-BSS-GGGT--TTSBSS-TTPEEEEEEEEEETTEEEEEEEEEEE--TTS-S-TT-TT-EEEEEEESSHHHHHHHHHH--EEEEEEEEEE--

Foldseek 3Di:
DVVVVVVVVVVVVVVVVVVVVVVVVVVVVPPPPDDPDPDDDPPDVPDDWDKDKDKDFFAKEAADAAAVVDAFALQRHHDDFQEKAAEACDAVVRVTDQNHRVAHFQWKKAWPAFDDAPNDTDRIGTYGHHDPRHCPPPVVRNGYMYGYRYHDDPVSVVVRVVRGMDTTMIMTIDTPD

Mean predicted aligned error: 12.27 Å